Protein AF-A0A453HT30-F1 (afdb_monomer)

pLDDT: mean 82.19, std 18.56, range [30.53, 98.31]

InterPro domains:
  IPR002088 Protein prenyltransferase, alpha subunit [PF01239] (70-101)
  IPR002088 Protein prenyltransferase, alpha subunit [PF01239] (150-178)
  IPR002088 Protein prenyltransferase, alpha subunit [PF01239] (200-230)
  IPR002088 Protein prenyltransferase, alpha subunit [PS51147] (69-103)
  IPR002088 Protein prenyltransferase, alpha subunit [PS51147] (111-145)

Radius of gyration: 25.91 Å; Cα contacts (8 Å, |Δi|>4): 247; chains: 1; bounding box: 56×60×70 Å

Structure (mmCIF, N/CA/C/O backbone):
data_AF-A0A453HT30-F1
#
_entry.id   AF-A0A453HT30-F1
#
loop_
_atom_site.group_PDB
_atom_site.id
_atom_site.type_symbol
_atom_site.label_atom_id
_atom_site.label_alt_id
_atom_site.label_comp_id
_atom_site.label_asym_id
_atom_site.label_entity_id
_atom_site.label_seq_id
_atom_site.pdbx_PDB_ins_code
_atom_site.Cartn_x
_atom_site.Cartn_y
_atom_site.Cartn_z
_atom_site.occupancy
_atom_site.B_iso_or_equiv
_atom_site.auth_seq_id
_atom_site.auth_comp_id
_atom_site.auth_asym_id
_atom_site.auth_atom_id
_atom_site.pdbx_PDB_model_num
ATOM 1 N N . PRO A 1 1 ? 0.725 -33.162 -28.897 1.00 32.31 1 PRO A N 1
ATOM 2 C CA . PRO A 1 1 ? 0.525 -32.659 -30.281 1.00 32.31 1 PRO A CA 1
ATOM 3 C C . PRO A 1 1 ? 0.767 -31.145 -30.412 1.00 32.31 1 PRO A C 1
ATOM 5 O O . PRO A 1 1 ? 1.682 -30.753 -31.123 1.00 32.31 1 PRO A O 1
ATOM 8 N N . ASN A 1 2 ? 0.050 -30.302 -29.654 1.00 33.91 2 ASN A N 1
ATOM 9 C CA . ASN A 1 2 ? 0.169 -28.834 -29.763 1.00 33.91 2 ASN A CA 1
ATOM 10 C C . ASN A 1 2 ? 1.475 -28.249 -29.186 1.00 33.91 2 ASN A C 1
ATOM 12 O O . ASN A 1 2 ? 1.899 -27.175 -29.589 1.00 33.91 2 ASN A O 1
ATOM 16 N N . SER A 1 3 ? 2.156 -28.955 -28.279 1.00 30.53 3 SER A N 1
ATOM 17 C CA . SER A 1 3 ? 3.436 -28.527 -27.690 1.00 30.53 3 SER A CA 1
ATOM 18 C C . SER A 1 3 ? 4.652 -28.746 -28.600 1.00 30.53 3 SER A C 1
ATOM 20 O O . SER A 1 3 ? 5.608 -27.983 -28.523 1.00 30.53 3 SER A O 1
ATOM 22 N N . GLN A 1 4 ? 4.621 -29.762 -29.468 1.00 32.12 4 GLN A N 1
ATOM 23 C CA . GLN A 1 4 ? 5.674 -30.002 -30.465 1.00 32.12 4 GLN A CA 1
ATOM 24 C C . GLN A 1 4 ? 5.551 -29.035 -31.645 1.00 32.12 4 GLN A C 1
ATOM 26 O O . GLN A 1 4 ? 6.562 -28.528 -32.117 1.00 32.12 4 GLN A O 1
ATOM 31 N N . PHE A 1 5 ? 4.320 -28.711 -32.051 1.00 31.08 5 PHE A N 1
ATOM 32 C CA . PHE A 1 5 ? 4.052 -27.691 -33.069 1.00 31.08 5 PHE A CA 1
ATOM 33 C C . PHE A 1 5 ? 4.523 -26.299 -32.617 1.00 31.08 5 PHE A C 1
ATOM 35 O O . PHE A 1 5 ? 5.209 -25.611 -33.364 1.00 31.08 5 PHE A O 1
ATOM 42 N N . LEU A 1 6 ? 4.274 -25.940 -31.350 1.00 39.09 6 LEU A N 1
ATOM 43 C CA . LEU A 1 6 ? 4.782 -24.703 -30.745 1.00 39.09 6 LEU A CA 1
ATOM 44 C C . LEU A 1 6 ? 6.314 -24.649 -30.672 1.00 39.09 6 LEU A C 1
ATOM 46 O O . LEU A 1 6 ? 6.876 -23.572 -30.814 1.00 39.09 6 LEU A O 1
ATOM 50 N N . PHE A 1 7 ? 6.996 -25.780 -30.461 1.00 37.50 7 PHE A N 1
ATOM 51 C CA . PHE A 1 7 ? 8.462 -25.838 -30.442 1.00 37.50 7 PHE A CA 1
ATOM 52 C C . PHE A 1 7 ? 9.060 -25.648 -31.843 1.00 37.50 7 PHE A C 1
ATOM 54 O O . PHE A 1 7 ? 10.047 -24.931 -31.993 1.00 37.50 7 PHE A O 1
ATOM 61 N N . PHE A 1 8 ? 8.437 -26.236 -32.870 1.00 33.03 8 PHE A N 1
ATOM 62 C CA . PHE A 1 8 ? 8.844 -26.047 -34.263 1.00 33.03 8 PHE A CA 1
ATOM 63 C C . PHE A 1 8 ? 8.585 -24.621 -34.755 1.00 33.03 8 PHE A C 1
ATOM 65 O O . PHE A 1 8 ? 9.478 -24.039 -35.364 1.00 33.03 8 PHE A O 1
ATOM 72 N N . GLU A 1 9 ? 7.442 -24.014 -34.423 1.00 34.56 9 GLU A N 1
ATOM 73 C CA . GLU A 1 9 ? 7.189 -22.611 -34.770 1.00 34.56 9 GLU A CA 1
ATOM 74 C C . GLU A 1 9 ? 8.102 -21.648 -34.010 1.00 34.56 9 GLU A C 1
ATOM 76 O O . GLU A 1 9 ? 8.673 -20.757 -34.632 1.00 34.56 9 GLU A O 1
ATOM 81 N N . PHE A 1 10 ? 8.333 -21.849 -32.703 1.00 37.06 10 PHE A N 1
ATOM 82 C CA . PHE A 1 10 ? 9.288 -21.019 -31.958 1.00 37.06 10 PHE A CA 1
ATOM 83 C C . PHE A 1 10 ? 10.704 -21.152 -32.517 1.00 37.06 10 PHE A C 1
ATOM 85 O O . PHE A 1 10 ? 11.398 -20.147 -32.610 1.00 37.06 10 PHE A O 1
ATOM 92 N N . SER A 1 11 ? 11.137 -22.360 -32.896 1.00 36.88 11 SER A N 1
ATOM 93 C CA . SER A 1 11 ? 12.482 -22.585 -33.437 1.00 36.88 11 SER A CA 1
ATOM 94 C C . SER A 1 11 ? 12.636 -22.069 -34.871 1.00 36.88 11 SER A C 1
ATOM 96 O O . SER A 1 11 ? 13.727 -21.628 -35.224 1.00 36.88 11 SER A O 1
ATOM 98 N N . TRP A 1 12 ? 11.569 -22.082 -35.680 1.00 32.62 12 TRP A N 1
ATOM 99 C CA . TRP A 1 12 ? 11.562 -21.533 -37.040 1.00 32.62 12 TRP A CA 1
ATOM 100 C C . TRP A 1 12 ? 11.555 -19.999 -37.033 1.00 32.62 12 TRP A C 1
ATOM 102 O O . TRP A 1 12 ? 12.398 -19.380 -37.679 1.00 32.62 12 TRP A O 1
ATOM 112 N N . TYR A 1 13 ? 10.714 -19.376 -36.196 1.00 38.22 13 TYR A N 1
ATOM 113 C CA . TYR A 1 13 ? 10.713 -17.919 -36.005 1.00 38.22 13 TYR A CA 1
ATOM 114 C C . TYR A 1 13 ? 12.065 -17.412 -35.470 1.00 38.22 13 TYR A C 1
ATOM 116 O O . TYR A 1 13 ? 12.529 -16.339 -35.850 1.00 38.22 13 TYR A O 1
ATOM 124 N N . PHE A 1 14 ? 12.738 -18.195 -34.614 1.00 39.41 14 PHE A N 1
ATOM 125 C CA . PHE A 1 14 ? 14.083 -17.879 -34.111 1.00 39.41 14 PHE A CA 1
ATOM 126 C C . PHE A 1 14 ? 15.187 -18.056 -35.164 1.00 39.41 14 PHE A C 1
ATOM 128 O O . PHE A 1 14 ? 16.227 -17.397 -35.071 1.00 39.41 14 PHE A O 1
ATOM 135 N N . PHE A 1 15 ? 14.983 -18.938 -36.147 1.00 35.91 15 PHE A N 1
ATOM 136 C CA . PHE A 1 15 ? 15.897 -19.120 -37.273 1.00 35.91 15 PHE A CA 1
ATOM 137 C C . PHE A 1 15 ? 15.797 -17.929 -38.237 1.00 35.91 15 PHE A C 1
ATOM 139 O O . PHE A 1 15 ? 16.820 -17.342 -38.579 1.00 35.91 15 PHE A O 1
ATOM 146 N N . GLU A 1 16 ? 14.584 -17.472 -38.563 1.00 31.09 16 GLU A N 1
ATOM 147 C CA . GLU A 1 16 ? 14.368 -16.273 -39.391 1.00 31.09 16 GLU A CA 1
ATOM 148 C C . GLU A 1 16 ? 14.865 -14.977 -38.718 1.00 31.09 16 GLU A C 1
ATOM 150 O O . GLU A 1 16 ? 15.484 -14.134 -39.371 1.00 31.09 16 GLU A O 1
ATOM 155 N N . LEU A 1 17 ? 14.703 -14.835 -37.395 1.00 38.00 17 LEU A N 1
ATOM 156 C CA . LEU A 1 17 ? 15.247 -13.696 -36.635 1.00 38.00 17 LEU A CA 1
ATOM 157 C C . LEU A 1 17 ? 16.786 -13.692 -36.548 1.00 38.00 17 LEU A C 1
ATOM 159 O O . LEU A 1 17 ? 17.384 -12.617 -36.501 1.00 38.00 17 LEU A O 1
ATOM 163 N N . ASN A 1 18 ? 17.439 -14.862 -36.560 1.00 35.16 18 ASN A N 1
ATOM 164 C CA . ASN A 1 18 ? 18.906 -14.964 -36.622 1.00 35.16 18 ASN A CA 1
ATOM 165 C C . ASN A 1 18 ? 19.470 -14.633 -38.012 1.00 35.16 18 ASN A C 1
ATOM 167 O O . ASN A 1 18 ? 20.586 -14.127 -38.106 1.00 35.16 18 ASN A O 1
ATOM 171 N N . VAL A 1 19 ? 18.716 -14.885 -39.086 1.00 38.91 19 VAL A N 1
ATOM 172 C CA . VAL A 1 19 ? 19.140 -14.548 -40.456 1.00 38.91 19 VAL A CA 1
ATOM 173 C C . VAL A 1 19 ? 19.141 -13.030 -40.684 1.00 38.91 19 VAL A C 1
ATOM 175 O O . VAL A 1 19 ? 20.003 -12.521 -41.398 1.00 38.91 19 VAL A O 1
ATOM 178 N N . HIS A 1 20 ? 18.243 -12.285 -40.032 1.00 36.62 20 HIS A N 1
ATOM 179 C CA . HIS A 1 20 ? 18.157 -10.826 -40.181 1.00 36.62 20 HIS A CA 1
ATOM 180 C C . HIS A 1 20 ? 19.069 -10.014 -39.249 1.00 36.62 20 HIS A C 1
ATOM 182 O O . HIS A 1 20 ? 19.377 -8.863 -39.560 1.00 36.62 20 HIS A O 1
ATOM 188 N N . ILE A 1 21 ? 19.541 -10.588 -38.140 1.00 37.56 21 ILE A N 1
ATOM 189 C CA . ILE A 1 21 ? 20.439 -9.920 -37.188 1.00 37.56 21 ILE A CA 1
ATOM 190 C C . ILE A 1 21 ? 21.818 -10.570 -37.299 1.00 37.56 21 ILE A C 1
ATOM 192 O O . ILE A 1 21 ? 22.187 -11.399 -36.475 1.00 37.56 21 ILE A O 1
ATOM 196 N N . GLY A 1 22 ? 22.537 -10.211 -38.367 1.00 37.28 22 GLY A N 1
ATOM 197 C CA . GLY A 1 22 ? 23.965 -10.457 -38.600 1.00 37.28 22 GLY A CA 1
ATOM 198 C C . GLY A 1 22 ? 24.632 -11.525 -37.726 1.00 37.28 22 GLY A C 1
ATOM 199 O O . GLY A 1 22 ? 25.249 -11.192 -36.719 1.00 37.28 22 GLY A O 1
ATOM 200 N N . GLY A 1 23 ? 24.521 -12.781 -38.164 1.00 40.16 23 GLY A N 1
ATOM 201 C CA . GLY A 1 23 ? 25.448 -13.884 -37.904 1.00 40.16 23 GLY A CA 1
ATOM 202 C C . GLY A 1 23 ? 25.964 -14.048 -36.474 1.00 40.16 23 GLY A C 1
ATOM 203 O O . GLY A 1 23 ? 27.039 -13.556 -36.143 1.00 40.16 23 GLY A O 1
ATOM 2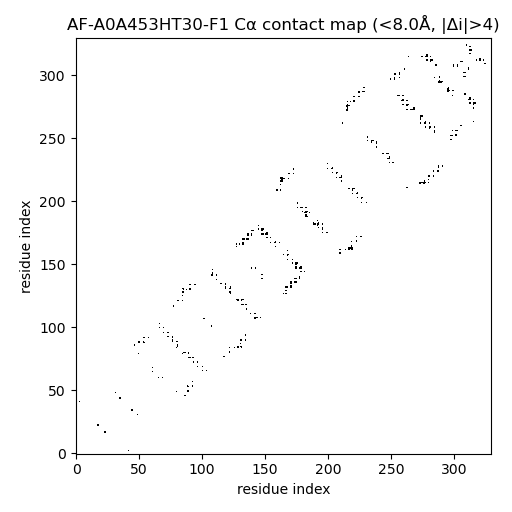04 N N . TRP A 1 24 ? 25.297 -14.897 -35.689 1.00 44.69 24 TRP A N 1
ATOM 205 C CA . TRP A 1 24 ? 25.986 -15.685 -34.665 1.00 44.69 24 TRP A CA 1
ATOM 206 C C . TRP A 1 24 ? 25.947 -17.171 -34.990 1.00 44.69 24 TRP A C 1
ATOM 208 O O . TRP A 1 24 ? 24.975 -17.708 -35.519 1.00 44.69 24 TRP A O 1
ATOM 218 N N . SER A 1 25 ? 27.094 -17.788 -34.712 1.00 41.72 25 SER A N 1
ATOM 219 C CA . SER A 1 25 ? 27.514 -19.108 -35.145 1.00 41.72 25 SER A CA 1
ATOM 220 C C . SER A 1 25 ? 26.779 -20.231 -34.414 1.00 41.72 25 SER A C 1
ATOM 222 O O . SER A 1 25 ? 26.360 -20.124 -33.260 1.00 41.72 25 SER A O 1
ATOM 224 N N . THR A 1 26 ? 26.717 -21.358 -35.109 1.00 40.56 26 THR A N 1
ATOM 225 C CA . THR A 1 26 ? 26.416 -22.732 -34.684 1.00 40.56 26 THR A CA 1
ATOM 226 C C . THR A 1 26 ? 26.813 -23.135 -33.251 1.00 40.56 26 THR A C 1
ATOM 228 O O . THR A 1 26 ? 26.250 -24.092 -32.727 1.00 40.56 26 THR A O 1
ATOM 231 N N . GLN A 1 27 ? 27.707 -22.410 -32.574 1.00 38.91 27 GLN A N 1
ATOM 232 C CA . GLN A 1 27 ? 28.167 -22.681 -31.209 1.00 38.91 27 GLN A CA 1
ATOM 233 C C . GLN A 1 27 ? 27.100 -22.437 -30.124 1.00 38.91 27 GLN A C 1
ATOM 235 O O . GLN A 1 27 ? 27.005 -23.222 -29.184 1.00 38.91 27 GLN A O 1
ATOM 240 N N . VAL A 1 28 ? 26.246 -21.411 -30.250 1.00 43.53 28 VAL A N 1
ATOM 241 C CA . VAL A 1 28 ? 25.158 -21.174 -29.268 1.00 43.53 28 VAL A CA 1
ATOM 242 C C . VAL A 1 28 ? 24.080 -22.258 -29.382 1.00 43.53 28 VAL A C 1
ATOM 244 O O . VAL A 1 28 ? 23.563 -22.745 -28.377 1.00 43.53 28 VAL A O 1
ATOM 247 N N . LEU A 1 29 ? 23.794 -22.698 -30.609 1.00 42.41 29 LEU A N 1
ATOM 248 C CA . LEU A 1 29 ? 22.871 -23.801 -30.885 1.00 42.41 29 LEU A CA 1
ATOM 249 C C . LEU A 1 29 ? 23.431 -25.153 -30.408 1.00 42.41 29 LEU A C 1
ATOM 251 O O . LEU A 1 29 ? 22.669 -25.972 -29.897 1.00 42.41 29 LEU A O 1
ATOM 255 N N . GLN A 1 30 ? 24.750 -25.366 -30.483 1.00 39.91 30 GLN A N 1
ATOM 256 C CA . GLN A 1 30 ? 25.424 -26.567 -29.964 1.00 39.91 30 GLN A CA 1
ATOM 257 C C . GLN A 1 30 ? 25.395 -26.687 -28.433 1.00 39.91 30 GLN A C 1
ATOM 259 O O . GLN A 1 30 ? 25.456 -27.801 -27.925 1.00 39.91 30 GLN A O 1
ATOM 264 N N . ILE A 1 31 ? 25.258 -25.583 -27.691 1.00 45.44 31 ILE A N 1
ATOM 265 C CA . ILE A 1 31 ? 25.066 -25.614 -26.228 1.00 45.44 31 ILE A CA 1
ATOM 266 C C . ILE A 1 31 ? 23.610 -25.961 -25.870 1.00 45.44 31 ILE A C 1
ATOM 268 O O . ILE A 1 31 ? 23.349 -26.587 -24.845 1.00 45.44 31 ILE A O 1
ATOM 272 N N . LEU A 1 32 ? 22.652 -25.579 -26.719 1.00 42.31 32 LEU A N 1
ATOM 273 C CA . LEU A 1 32 ? 21.219 -25.778 -26.479 1.00 42.31 32 LEU A CA 1
ATOM 274 C C . LEU A 1 32 ? 20.718 -27.171 -26.911 1.00 42.31 32 LEU A C 1
ATOM 276 O O . LEU A 1 32 ? 19.774 -27.688 -26.314 1.00 42.31 32 LEU A O 1
ATOM 280 N N . PHE A 1 33 ? 21.357 -27.799 -27.904 1.00 40.00 33 PHE A N 1
ATOM 281 C CA . PHE A 1 33 ? 20.967 -29.110 -28.450 1.00 40.00 33 PHE A CA 1
ATOM 282 C C . PHE A 1 33 ? 21.122 -30.319 -27.497 1.00 40.00 33 PHE A C 1
ATOM 284 O O . PHE A 1 33 ? 20.248 -31.182 -27.503 1.00 40.00 33 PHE A O 1
ATOM 291 N N . PRO A 1 34 ? 22.165 -30.422 -26.649 1.00 39.97 34 PRO A N 1
ATOM 292 C CA . PRO A 1 34 ? 22.313 -31.548 -25.721 1.00 39.97 34 PRO A CA 1
ATOM 293 C C . PRO A 1 34 ? 21.300 -31.518 -24.574 1.00 39.97 34 PRO A C 1
ATOM 295 O O . PRO A 1 34 ? 21.071 -32.530 -23.919 1.00 39.97 34 PRO A O 1
ATOM 298 N N . ILE A 1 35 ? 20.698 -30.353 -24.312 1.00 43.41 35 ILE A N 1
ATOM 299 C CA . ILE A 1 35 ? 19.743 -30.176 -23.218 1.00 43.41 35 ILE A CA 1
ATOM 300 C C . ILE A 1 35 ? 18.367 -30.713 -23.633 1.00 43.41 35 ILE A C 1
ATOM 302 O O . ILE A 1 35 ? 17.668 -31.267 -22.799 1.00 43.41 35 ILE A O 1
ATOM 306 N N . SER A 1 36 ? 17.980 -30.626 -24.911 1.00 41.06 36 SER A N 1
ATOM 307 C CA . SER A 1 36 ? 16.654 -31.054 -25.387 1.00 41.06 36 SER A CA 1
ATOM 308 C C . SER A 1 36 ? 16.497 -32.565 -25.598 1.00 41.06 36 SER A C 1
ATOM 310 O O . SER A 1 36 ? 15.363 -33.039 -25.670 1.00 41.06 36 SER A O 1
ATOM 312 N N . SER A 1 37 ? 17.591 -33.330 -25.689 1.00 42.19 37 SER A N 1
ATOM 313 C CA . SER A 1 37 ? 17.546 -34.762 -26.019 1.00 42.19 37 SER A CA 1
ATOM 314 C C . SER A 1 37 ? 17.362 -35.694 -24.817 1.00 42.19 37 SER A C 1
ATOM 316 O O . SER A 1 37 ? 17.109 -36.880 -25.020 1.00 42.19 37 SER A O 1
ATOM 318 N N . LEU A 1 38 ? 17.469 -35.194 -23.578 1.00 42.81 38 LEU A N 1
ATOM 319 C CA . LEU A 1 38 ? 17.598 -36.067 -22.407 1.00 42.81 38 LEU A CA 1
ATOM 320 C C . LEU A 1 38 ? 16.352 -36.237 -21.533 1.00 42.81 38 LEU A C 1
ATOM 322 O O . LEU A 1 38 ? 16.302 -37.232 -20.820 1.00 42.81 38 LEU A O 1
ATOM 326 N N . TYR A 1 39 ? 15.326 -35.380 -21.573 1.00 40.25 39 TYR A N 1
ATOM 327 C CA . TYR A 1 39 ? 14.155 -35.588 -20.707 1.00 40.25 39 TYR A CA 1
ATOM 328 C C . TYR A 1 39 ? 12.839 -35.082 -21.295 1.00 40.25 39 TYR A C 1
ATOM 330 O O . TYR A 1 39 ? 12.729 -33.974 -21.814 1.00 40.25 39 TYR A O 1
ATOM 338 N N . ASN A 1 40 ? 11.796 -35.889 -21.097 1.00 44.19 40 ASN A N 1
ATOM 339 C CA . ASN A 1 40 ? 10.394 -35.630 -21.428 1.00 44.19 40 ASN A CA 1
ATOM 340 C C . ASN A 1 40 ? 9.785 -34.550 -20.492 1.00 44.19 40 ASN A C 1
ATOM 342 O O . ASN A 1 40 ? 8.821 -34.790 -19.772 1.00 44.19 40 ASN A O 1
ATOM 346 N N . ALA A 1 41 ? 10.396 -33.361 -20.436 1.00 45.78 41 ALA A N 1
ATOM 347 C CA . ALA A 1 41 ? 10.096 -32.301 -19.469 1.00 45.78 41 ALA A CA 1
ATOM 348 C C . ALA A 1 41 ? 9.939 -30.934 -20.158 1.00 45.78 41 ALA A C 1
ATOM 350 O O . ALA A 1 41 ? 10.699 -30.002 -19.889 1.00 45.78 41 ALA A O 1
ATOM 351 N N . SER A 1 42 ? 8.959 -30.796 -21.058 1.00 57.19 42 SER A N 1
ATOM 352 C CA . SER A 1 42 ? 8.823 -29.610 -21.926 1.00 57.19 42 SER A CA 1
ATOM 353 C C . SER A 1 42 ? 8.823 -28.276 -21.161 1.00 57.19 42 SER A C 1
ATOM 355 O O . SER A 1 42 ? 9.484 -27.333 -21.578 1.00 57.19 42 SER A O 1
ATOM 357 N N . TYR A 1 43 ? 8.188 -28.207 -19.988 1.00 50.94 43 TYR A N 1
ATOM 358 C CA . TYR A 1 43 ? 8.064 -26.968 -19.212 1.00 50.94 43 TYR A CA 1
ATOM 359 C C . TYR A 1 43 ? 9.376 -26.487 -18.565 1.00 50.94 43 TYR A C 1
ATOM 361 O O . TYR A 1 43 ? 9.667 -25.287 -18.541 1.00 50.94 43 TYR A O 1
ATOM 369 N N . PHE A 1 44 ? 10.186 -27.414 -18.042 1.00 52.28 44 PHE A N 1
ATOM 370 C CA . PHE A 1 44 ? 11.483 -27.084 -17.439 1.00 52.28 44 PHE A CA 1
ATOM 371 C C . PHE A 1 44 ? 12.493 -26.649 -18.500 1.00 52.28 44 PHE A C 1
ATOM 373 O O . PHE A 1 44 ? 13.212 -25.669 -18.296 1.00 52.28 44 PHE A O 1
ATOM 380 N N . HIS A 1 45 ? 12.469 -27.305 -19.662 1.00 60.69 45 HIS A N 1
ATOM 381 C CA . HIS A 1 45 ? 13.319 -26.950 -20.793 1.00 60.69 45 HIS A CA 1
ATOM 382 C C . HIS A 1 45 ? 12.992 -25.546 -21.305 1.00 60.69 45 HIS A C 1
ATOM 384 O O . HIS A 1 45 ? 13.900 -24.735 -21.457 1.00 60.69 45 HIS A O 1
ATOM 390 N N . THR A 1 46 ? 11.711 -25.190 -21.455 1.00 63.69 46 THR A N 1
ATOM 391 C CA . THR A 1 46 ? 11.328 -23.838 -21.894 1.00 63.69 46 THR A CA 1
ATOM 392 C C . THR A 1 46 ? 11.798 -22.751 -20.919 1.00 63.69 46 THR A C 1
ATOM 394 O O . THR A 1 46 ? 12.304 -21.717 -21.352 1.00 63.69 46 THR A O 1
ATOM 397 N N . ARG A 1 47 ? 11.704 -22.967 -19.597 1.00 68.12 47 ARG A N 1
ATOM 398 C CA . ARG A 1 47 ? 12.182 -21.986 -18.599 1.00 68.12 47 ARG A CA 1
ATOM 399 C C . ARG A 1 47 ? 13.702 -21.824 -18.593 1.00 68.12 47 ARG A C 1
ATOM 401 O O . ARG A 1 47 ? 14.187 -20.697 -18.436 1.00 68.12 47 ARG A O 1
ATOM 408 N N . LEU A 1 48 ? 14.439 -22.923 -18.751 1.00 74.06 48 LEU A N 1
ATOM 409 C CA . LEU A 1 48 ? 15.898 -22.903 -18.816 1.00 74.06 48 LEU A CA 1
ATOM 410 C C . LEU A 1 48 ? 16.378 -22.219 -20.102 1.00 74.06 48 LEU A C 1
ATOM 412 O O . LEU A 1 48 ? 17.202 -21.313 -20.025 1.00 74.06 48 LEU A O 1
ATOM 416 N N . ILE A 1 49 ? 15.786 -22.561 -21.251 1.00 78.00 49 ILE A N 1
ATOM 417 C CA . ILE A 1 49 ? 16.092 -21.945 -22.550 1.00 78.00 49 ILE A CA 1
ATOM 418 C C . ILE A 1 49 ? 15.859 -20.432 -22.499 1.00 78.00 49 ILE A C 1
ATOM 420 O O . ILE A 1 49 ? 16.757 -19.664 -22.836 1.00 78.00 49 ILE A O 1
ATOM 424 N N . VAL A 1 50 ? 14.700 -19.982 -22.001 1.00 81.94 50 VAL A N 1
ATOM 425 C CA . VAL A 1 50 ? 14.410 -18.545 -21.842 1.00 81.94 50 VAL A CA 1
ATOM 426 C C . VAL A 1 50 ? 15.450 -17.858 -20.956 1.00 81.94 50 VAL A C 1
ATOM 428 O O . VAL A 1 50 ? 15.885 -16.752 -21.268 1.00 81.94 50 VAL A O 1
ATOM 431 N N . THR A 1 51 ? 15.868 -18.508 -19.867 1.00 81.56 51 THR A N 1
ATOM 432 C CA . THR A 1 51 ? 16.881 -17.962 -18.953 1.00 81.56 51 THR A CA 1
ATOM 433 C C . THR A 1 51 ? 18.236 -17.817 -19.640 1.00 81.56 51 THR A C 1
ATOM 435 O O . THR A 1 51 ? 18.850 -16.757 -19.546 1.00 81.56 51 THR A O 1
ATOM 438 N N . VAL A 1 52 ? 18.681 -18.838 -20.375 1.00 81.75 52 VAL A N 1
ATOM 439 C CA . VAL A 1 52 ? 19.936 -18.791 -21.140 1.00 81.75 52 VAL A CA 1
ATOM 440 C C . VAL A 1 52 ? 19.884 -17.680 -22.189 1.00 81.75 52 VAL A C 1
ATOM 442 O O . VAL A 1 52 ? 20.805 -16.871 -22.252 1.00 81.75 52 VAL A O 1
ATOM 445 N N . ILE A 1 53 ? 18.781 -17.565 -22.938 1.00 84.06 53 ILE A N 1
ATOM 446 C CA . ILE A 1 53 ? 18.605 -16.518 -23.954 1.00 84.06 53 ILE A CA 1
ATOM 447 C C . ILE A 1 53 ? 18.765 -15.122 -23.340 1.00 84.06 53 ILE A C 1
ATOM 449 O O . ILE A 1 53 ? 19.576 -14.337 -23.832 1.00 84.06 53 ILE A O 1
ATOM 453 N N . VAL A 1 54 ? 18.035 -14.796 -22.265 1.00 86.81 54 VAL A N 1
ATOM 454 C CA . VAL A 1 54 ? 18.11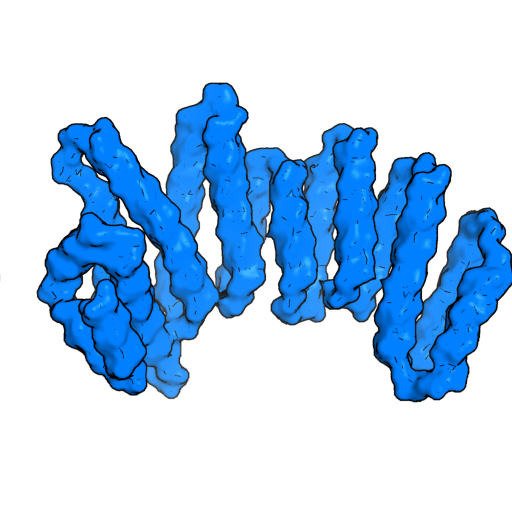1 -13.442 -21.680 1.00 86.81 54 VAL A CA 1
ATOM 455 C C . VAL A 1 54 ? 19.494 -13.138 -21.095 1.00 86.81 54 VAL A C 1
ATOM 457 O O . VAL A 1 54 ? 19.965 -12.008 -21.204 1.00 86.81 54 VAL A O 1
ATOM 460 N N . LEU A 1 55 ? 20.188 -14.138 -20.539 1.00 83.94 55 LEU A N 1
ATOM 461 C CA . LEU A 1 55 ? 21.554 -13.973 -20.034 1.00 83.94 55 LEU A CA 1
ATOM 462 C C . LEU A 1 55 ? 22.561 -13.731 -21.164 1.00 83.94 55 LEU A C 1
ATOM 464 O O . LEU A 1 55 ? 23.355 -12.795 -21.076 1.00 83.94 55 LEU A O 1
ATOM 468 N N . CYS A 1 56 ? 22.504 -14.514 -22.244 1.00 84.31 56 CYS A N 1
ATOM 469 C CA . CYS A 1 56 ? 23.361 -14.322 -23.415 1.00 84.31 56 CYS A CA 1
ATOM 470 C C . CYS A 1 56 ? 23.164 -12.934 -24.031 1.00 84.31 56 CYS A C 1
ATOM 472 O O . CYS A 1 56 ? 24.138 -12.227 -24.287 1.00 84.31 56 CYS A O 1
ATOM 474 N N . ARG A 1 57 ? 21.910 -12.500 -24.201 1.00 87.56 57 ARG A N 1
ATOM 475 C CA . ARG A 1 57 ? 21.600 -11.172 -24.752 1.00 87.56 57 ARG A CA 1
ATOM 476 C C . ARG A 1 57 ? 22.099 -10.045 -23.856 1.00 87.56 57 ARG A C 1
ATOM 478 O O . ARG A 1 57 ? 22.665 -9.079 -24.360 1.00 87.56 57 ARG A O 1
ATOM 485 N N . LYS A 1 58 ? 21.972 -10.189 -22.532 1.00 87.19 58 LYS A N 1
ATOM 486 C CA . LYS A 1 58 ? 22.554 -9.244 -21.571 1.00 87.19 58 LYS A CA 1
ATOM 487 C C . LYS A 1 58 ? 24.071 -9.112 -21.741 1.00 87.19 58 LYS A C 1
ATOM 489 O O . LYS A 1 58 ? 24.571 -7.989 -21.745 1.00 87.19 58 LYS A O 1
ATOM 494 N N . MET A 1 59 ? 24.799 -10.222 -21.895 1.00 84.81 59 MET A N 1
ATOM 495 C CA . MET A 1 59 ? 26.254 -10.190 -22.116 1.00 84.81 59 MET A CA 1
ATOM 496 C C . MET A 1 59 ? 26.626 -9.446 -23.404 1.00 84.81 59 MET A C 1
ATOM 498 O O . MET A 1 59 ? 27.474 -8.561 -23.365 1.00 84.81 59 MET A O 1
ATOM 502 N N . VAL A 1 60 ? 25.948 -9.741 -24.518 1.00 82.31 60 VAL A N 1
ATOM 503 C CA . VAL A 1 60 ? 26.200 -9.089 -25.817 1.00 82.31 60 VAL A CA 1
ATOM 504 C C . VAL A 1 60 ? 25.913 -7.586 -25.770 1.00 82.31 60 VAL A C 1
ATOM 506 O O . VAL A 1 60 ? 26.683 -6.784 -26.286 1.00 82.31 60 VAL A O 1
ATOM 509 N N . LEU A 1 61 ? 24.823 -7.176 -25.124 1.00 85.38 61 LEU A N 1
ATOM 510 C CA . LEU A 1 61 ? 24.476 -5.755 -25.011 1.00 85.38 61 LEU A CA 1
ATOM 511 C C . LEU A 1 61 ? 25.379 -4.994 -24.041 1.00 85.38 61 LEU A C 1
ATOM 513 O O . LEU A 1 61 ? 25.465 -3.772 -24.123 1.00 85.38 61 LEU A O 1
ATOM 517 N N . SER A 1 62 ? 26.050 -5.709 -23.136 1.00 83.25 62 SER A N 1
ATOM 518 C CA . SER A 1 62 ? 27.044 -5.118 -22.240 1.00 83.25 62 SER A CA 1
ATOM 519 C C . SER A 1 62 ? 28.369 -4.844 -22.962 1.00 83.25 62 SER A C 1
ATOM 521 O O . SER A 1 62 ? 29.107 -3.963 -22.536 1.00 83.25 62 SER A O 1
ATOM 523 N N . THR A 1 63 ? 28.673 -5.565 -24.048 1.00 81.62 63 THR A N 1
ATOM 524 C CA . THR A 1 63 ? 29.876 -5.340 -24.868 1.00 81.62 63 THR A CA 1
ATOM 525 C C . THR A 1 63 ? 29.624 -4.405 -26.052 1.00 81.62 63 THR A C 1
ATOM 527 O O . THR A 1 63 ? 30.493 -3.603 -26.376 1.00 81.62 63 THR A O 1
ATOM 530 N N . ASN A 1 64 ? 28.435 -4.454 -26.663 1.00 76.81 64 ASN A N 1
ATOM 531 C CA . ASN A 1 64 ? 28.052 -3.642 -27.822 1.00 76.81 64 ASN A CA 1
ATOM 532 C C . ASN A 1 64 ? 26.802 -2.806 -27.517 1.00 76.81 64 ASN A C 1
ATOM 534 O O . ASN A 1 64 ? 25.690 -3.120 -27.957 1.00 76.81 64 ASN A O 1
ATOM 538 N N . PHE A 1 65 ? 26.983 -1.744 -26.733 1.00 79.19 65 PHE A N 1
ATOM 539 C CA . PHE A 1 65 ? 25.883 -0.895 -26.290 1.00 79.19 65 PHE A CA 1
ATOM 540 C C . PHE A 1 65 ? 25.242 -0.129 -27.460 1.00 79.19 65 PHE A C 1
ATOM 542 O O . PHE A 1 65 ? 25.898 0.656 -28.143 1.00 79.19 65 PHE A O 1
ATOM 549 N N . ASN A 1 66 ? 23.934 -0.315 -27.661 1.00 82.19 66 ASN A N 1
ATOM 550 C CA . ASN A 1 66 ? 23.136 0.467 -28.604 1.00 82.19 66 ASN A CA 1
ATOM 551 C C . ASN A 1 66 ? 21.722 0.686 -28.046 1.00 82.19 66 ASN A C 1
ATOM 553 O O . ASN A 1 66 ? 21.010 -0.258 -27.700 1.00 82.19 66 ASN A O 1
ATOM 557 N N . LEU A 1 67 ? 21.304 1.950 -27.995 1.00 81.56 67 LEU A N 1
ATOM 558 C CA . LEU A 1 67 ? 20.025 2.373 -27.433 1.00 81.56 67 LEU A CA 1
ATOM 559 C C . LEU A 1 67 ? 18.810 1.806 -28.185 1.00 81.56 67 LEU A C 1
ATOM 561 O O . LEU A 1 67 ? 17.792 1.492 -27.567 1.00 81.56 67 LEU A O 1
ATOM 565 N N . SER A 1 68 ? 18.911 1.659 -29.509 1.00 83.31 68 SER A N 1
ATOM 566 C CA . SER A 1 68 ? 17.848 1.057 -30.325 1.00 83.31 68 SER A CA 1
ATOM 567 C C . SER A 1 68 ? 17.618 -0.408 -29.942 1.00 83.31 68 SER A C 1
ATOM 569 O O . SER A 1 68 ? 16.479 -0.804 -29.700 1.00 83.31 68 SER A O 1
ATOM 571 N N . HIS A 1 69 ? 18.700 -1.165 -29.730 1.00 86.88 69 HIS A N 1
ATOM 572 C CA . HIS A 1 69 ? 18.630 -2.569 -29.331 1.00 86.88 69 HIS A CA 1
ATOM 573 C C . HIS A 1 69 ? 17.970 -2.750 -27.956 1.00 86.88 69 HIS A C 1
ATOM 575 O O . HIS A 1 69 ? 17.227 -3.706 -27.754 1.00 86.88 69 HIS A O 1
ATOM 581 N N . LEU A 1 70 ? 18.166 -1.819 -27.014 1.00 87.38 70 LEU A N 1
ATOM 582 C CA . LEU A 1 70 ? 17.504 -1.877 -25.704 1.00 87.38 70 LEU A CA 1
ATOM 583 C C . LEU A 1 70 ? 15.974 -1.760 -25.809 1.00 87.38 70 LEU A C 1
ATOM 585 O O . LEU A 1 70 ? 15.255 -2.4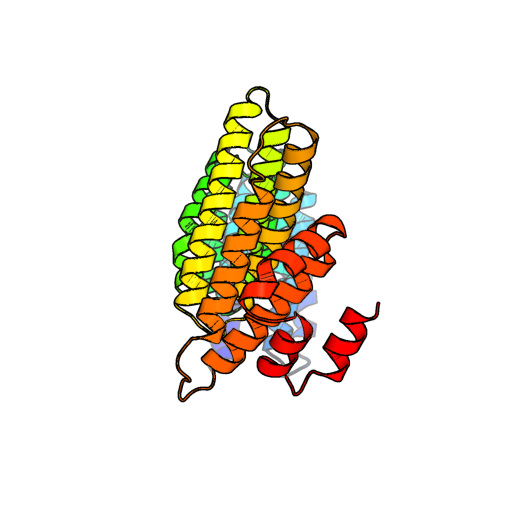16 -25.055 1.00 87.38 70 LEU A O 1
ATOM 589 N N . LYS A 1 71 ? 15.446 -0.968 -26.753 1.00 86.50 71 LYS A N 1
ATOM 590 C CA . LYS A 1 71 ? 13.992 -0.904 -26.990 1.00 86.50 71 LYS A CA 1
ATOM 591 C C . LYS A 1 71 ? 13.460 -2.225 -27.552 1.00 86.50 71 LYS A C 1
ATOM 593 O O . LYS A 1 71 ? 12.382 -2.666 -27.147 1.00 86.50 71 LYS A O 1
ATOM 598 N N . ASP A 1 72 ? 14.224 -2.884 -28.418 1.00 89.50 72 ASP A N 1
ATOM 599 C CA . ASP A 1 72 ? 13.871 -4.209 -28.934 1.00 89.50 72 ASP A CA 1
ATOM 600 C C . ASP A 1 72 ? 13.937 -5.291 -27.847 1.00 89.50 72 ASP A C 1
ATOM 602 O O . ASP A 1 72 ? 13.064 -6.159 -27.797 1.00 89.50 72 ASP A O 1
ATOM 606 N N . GLU A 1 73 ? 14.860 -5.187 -26.884 1.00 91.94 73 GLU A N 1
ATOM 607 C CA . GLU A 1 73 ? 14.870 -6.075 -25.714 1.00 91.94 73 GLU A CA 1
ATOM 608 C C . GLU A 1 73 ? 13.597 -5.967 -24.874 1.00 91.94 73 GLU A C 1
ATOM 610 O O . GLU A 1 73 ? 13.102 -6.978 -24.370 1.00 91.94 73 GLU A O 1
ATOM 615 N N . LEU A 1 74 ? 13.037 -4.763 -24.713 1.00 93.31 74 LEU A N 1
ATOM 616 C CA . LEU A 1 74 ? 11.765 -4.601 -24.007 1.00 93.31 74 LEU A CA 1
ATOM 617 C C . LEU A 1 74 ? 10.621 -5.293 -24.754 1.00 93.31 74 LEU A C 1
ATOM 619 O O . LEU A 1 74 ? 9.762 -5.902 -24.109 1.00 93.31 74 LEU A O 1
ATOM 623 N N . ARG A 1 75 ? 10.612 -5.250 -26.091 1.00 91.94 75 ARG A N 1
ATOM 624 C CA . ARG A 1 75 ? 9.620 -5.965 -26.914 1.00 91.94 75 ARG A CA 1
ATOM 625 C C . ARG A 1 75 ? 9.779 -7.477 -26.779 1.00 91.94 75 ARG A C 1
ATOM 627 O O . ARG A 1 75 ? 8.796 -8.168 -26.517 1.00 91.94 75 ARG A O 1
ATOM 634 N N . LEU A 1 76 ? 11.013 -7.980 -26.848 1.00 91.75 76 LEU A N 1
ATOM 635 C CA . LEU A 1 76 ? 11.316 -9.395 -26.637 1.00 91.75 76 LEU A CA 1
ATOM 636 C C . LEU A 1 76 ? 10.886 -9.861 -25.239 1.00 91.75 76 LEU A C 1
ATOM 638 O O . LEU A 1 76 ? 10.224 -10.887 -25.102 1.00 91.75 76 LEU A O 1
ATOM 642 N N . CYS A 1 77 ? 11.207 -9.094 -24.195 1.00 94.00 77 CYS A N 1
ATOM 643 C CA . CYS A 1 77 ? 10.783 -9.412 -22.833 1.00 94.00 77 CYS A CA 1
ATOM 644 C C . CYS A 1 77 ? 9.255 -9.441 -22.708 1.00 94.00 77 CYS A C 1
ATOM 646 O O . CYS A 1 77 ? 8.726 -10.325 -22.041 1.00 94.00 77 CYS A O 1
ATOM 648 N N . ALA A 1 78 ? 8.543 -8.504 -23.343 1.00 93.38 78 ALA A N 1
ATOM 649 C CA . ALA A 1 78 ? 7.081 -8.477 -23.330 1.00 93.38 78 ALA A CA 1
ATOM 650 C C . ALA A 1 78 ? 6.485 -9.720 -24.010 1.00 93.38 78 ALA A C 1
ATOM 652 O O . ALA A 1 78 ? 5.560 -10.326 -23.470 1.00 93.38 78 ALA A O 1
ATOM 653 N N . LEU A 1 79 ? 7.063 -10.144 -25.139 1.00 90.94 79 LEU A N 1
ATOM 654 C CA . LEU A 1 79 ? 6.682 -11.377 -25.826 1.00 90.94 79 LEU A CA 1
ATOM 655 C C . LEU A 1 79 ? 6.922 -12.607 -24.945 1.00 90.94 79 LEU A C 1
ATOM 657 O O . LEU A 1 79 ? 6.035 -13.432 -24.780 1.00 90.94 79 LEU A O 1
ATOM 661 N N . ILE A 1 80 ? 8.093 -12.725 -24.318 1.00 90.19 80 ILE A N 1
ATOM 662 C CA . ILE A 1 80 ? 8.384 -13.854 -23.423 1.00 90.19 80 ILE A CA 1
ATOM 663 C C . ILE A 1 80 ? 7.410 -13.875 -22.233 1.00 90.19 80 ILE A C 1
ATOM 665 O O . ILE A 1 80 ? 6.918 -14.939 -21.852 1.00 90.19 80 ILE A O 1
ATOM 669 N N . LEU A 1 81 ? 7.114 -12.713 -21.642 1.00 90.75 81 LEU A N 1
ATOM 670 C CA . LEU A 1 81 ? 6.205 -12.598 -20.499 1.00 90.75 81 LEU A CA 1
ATOM 671 C C . LEU A 1 81 ? 4.747 -12.894 -20.866 1.00 90.75 81 LEU A C 1
ATOM 673 O O . LEU A 1 81 ? 4.023 -13.399 -20.012 1.00 90.75 81 LEU A O 1
ATOM 677 N N . SER A 1 82 ? 4.319 -12.660 -22.110 1.00 89.19 82 SER A N 1
ATOM 678 C CA . SER A 1 82 ? 2.958 -13.006 -22.536 1.00 89.19 82 SER A CA 1
ATOM 679 C C . SER A 1 82 ? 2.705 -14.520 -22.511 1.00 89.19 82 SER A C 1
ATOM 681 O O . SER A 1 82 ? 1.596 -14.937 -22.182 1.00 89.19 82 SER A O 1
ATOM 683 N N . TYR A 1 83 ? 3.739 -15.334 -22.764 1.00 86.62 83 TYR A N 1
ATOM 684 C CA . TYR A 1 83 ? 3.686 -16.798 -22.662 1.00 86.62 83 TYR A CA 1
ATOM 685 C C . TYR A 1 83 ? 4.108 -17.330 -21.284 1.00 86.62 83 TYR A C 1
ATOM 687 O O . TYR A 1 83 ? 3.617 -18.363 -20.832 1.00 86.62 83 TYR A O 1
ATOM 695 N N . SER A 1 84 ? 5.024 -16.643 -20.594 1.00 86.75 84 SER A N 1
ATOM 696 C CA . SER A 1 84 ? 5.560 -17.058 -19.294 1.00 86.75 84 SER A CA 1
ATOM 697 C C . SER A 1 84 ? 5.579 -15.895 -18.282 1.00 86.75 84 SER A C 1
ATOM 699 O O . SER A 1 84 ? 6.656 -15.458 -17.855 1.00 86.75 84 SER A O 1
ATOM 701 N N . PRO A 1 85 ? 4.406 -15.443 -17.794 1.00 86.50 85 PRO A N 1
ATOM 702 C CA . PRO A 1 85 ? 4.250 -14.199 -17.019 1.00 86.50 85 PRO A CA 1
ATOM 703 C C . PRO A 1 85 ? 4.960 -14.195 -15.656 1.00 86.50 85 PRO A C 1
ATOM 705 O O . PRO A 1 85 ? 5.175 -13.138 -15.057 1.00 86.50 85 PRO A O 1
ATOM 708 N N . LYS A 1 86 ? 5.352 -15.375 -15.157 1.00 87.19 86 LYS A N 1
ATOM 709 C CA . LYS A 1 86 ? 6.069 -15.566 -13.885 1.00 87.19 86 LYS A CA 1
ATOM 710 C C . LYS A 1 86 ? 7.570 -15.869 -14.068 1.00 87.19 86 LYS A C 1
ATOM 712 O O . LYS A 1 86 ? 8.189 -16.370 -13.128 1.00 87.19 86 LYS A O 1
ATOM 717 N N . ASN A 1 87 ? 8.168 -15.613 -15.237 1.00 88.12 87 ASN A N 1
ATOM 718 C CA . ASN A 1 87 ? 9.604 -15.841 -15.463 1.00 88.12 87 ASN A CA 1
ATOM 719 C C . ASN A 1 87 ? 10.467 -14.749 -14.797 1.00 88.12 87 ASN A C 1
ATOM 721 O O . ASN A 1 87 ? 10.453 -13.598 -15.227 1.00 88.12 87 ASN A O 1
ATOM 725 N N . GLU A 1 88 ? 11.229 -15.095 -13.754 1.00 89.50 88 GLU A N 1
ATOM 726 C CA . GLU A 1 88 ? 12.046 -14.112 -13.019 1.00 89.50 88 GLU A CA 1
ATOM 727 C C . GLU A 1 88 ? 13.258 -13.612 -13.801 1.00 89.50 88 GLU A C 1
ATOM 729 O O . GLU A 1 88 ? 13.624 -12.444 -13.668 1.00 89.50 88 GLU A O 1
ATOM 734 N N . SER A 1 89 ? 13.874 -14.470 -14.614 1.00 90.50 89 SER A N 1
ATOM 735 C CA . SER A 1 89 ? 15.027 -14.112 -15.441 1.00 90.50 89 SER A CA 1
ATOM 736 C C . SER A 1 89 ? 14.639 -13.021 -16.437 1.00 90.50 89 SER A C 1
ATOM 738 O O . SER A 1 89 ? 15.353 -12.031 -16.576 1.00 90.50 89 SER A O 1
ATOM 740 N N . THR A 1 90 ? 13.460 -13.140 -17.054 1.00 92.94 90 THR A N 1
ATOM 741 C CA . THR A 1 90 ? 12.909 -12.129 -17.963 1.00 92.94 90 THR A CA 1
ATOM 742 C C . THR A 1 90 ? 12.569 -10.830 -17.241 1.00 92.94 90 THR A C 1
ATOM 744 O O . THR A 1 90 ? 12.952 -9.766 -17.719 1.00 92.94 90 THR A O 1
ATOM 747 N N . TRP A 1 91 ? 11.918 -10.879 -16.072 1.00 94.44 91 TRP A N 1
ATOM 748 C CA . TRP A 1 91 ? 11.669 -9.669 -15.276 1.00 94.44 91 TRP A CA 1
ATOM 749 C C . TRP A 1 91 ? 12.973 -8.984 -14.841 1.00 94.44 91 TRP A C 1
ATOM 751 O O . TRP A 1 91 ? 13.080 -7.761 -14.886 1.00 94.44 91 TRP A O 1
ATOM 761 N N . SER A 1 92 ? 13.988 -9.761 -14.461 1.00 94.12 92 SER A N 1
ATOM 762 C CA . SER A 1 92 ? 15.304 -9.243 -14.076 1.00 94.12 92 SER A CA 1
ATOM 763 C C . SER A 1 92 ? 16.047 -8.616 -15.252 1.00 94.12 92 SER A C 1
ATOM 765 O O . SER A 1 92 ? 16.616 -7.535 -15.101 1.00 94.12 92 SER A O 1
ATOM 767 N N . HIS A 1 93 ? 16.006 -9.254 -16.425 1.00 94.12 93 HIS A N 1
ATOM 768 C CA . HIS A 1 93 ? 16.562 -8.700 -17.659 1.00 94.12 93 HIS A CA 1
ATOM 769 C C . HIS A 1 93 ? 15.845 -7.409 -18.051 1.00 94.12 93 HIS A C 1
ATOM 771 O O . HIS A 1 93 ? 16.497 -6.396 -18.274 1.00 94.12 93 HIS A O 1
ATOM 777 N N . ARG A 1 94 ? 14.508 -7.390 -18.001 1.00 95.94 94 ARG A N 1
ATOM 778 C CA . ARG A 1 94 ? 13.702 -6.194 -18.276 1.00 95.94 94 ARG A CA 1
ATOM 779 C C . ARG A 1 94 ? 14.084 -5.017 -17.373 1.00 95.94 94 ARG A C 1
ATOM 781 O O . ARG A 1 94 ? 14.314 -3.922 -17.875 1.00 95.94 94 ARG A O 1
ATOM 788 N N . ARG A 1 95 ? 14.222 -5.236 -16.058 1.00 95.81 95 ARG A N 1
ATOM 789 C CA . ARG A 1 95 ? 14.694 -4.201 -15.115 1.00 95.81 95 ARG A CA 1
ATOM 790 C C . ARG A 1 95 ? 16.108 -3.724 -15.433 1.00 95.81 95 ARG A C 1
ATOM 792 O O . ARG A 1 95 ? 16.379 -2.531 -15.348 1.00 95.81 95 ARG A O 1
ATOM 799 N N . TRP A 1 96 ? 17.005 -4.633 -15.818 1.00 94.31 96 TRP A N 1
ATOM 800 C CA . TRP A 1 96 ? 18.348 -4.257 -16.261 1.00 94.31 96 TRP A CA 1
ATOM 801 C C . TRP A 1 96 ? 18.287 -3.363 -17.506 1.00 94.31 96 TRP A C 1
ATOM 803 O O . TRP A 1 96 ? 18.902 -2.302 -17.501 1.00 94.31 96 TRP A O 1
ATOM 813 N N . VAL A 1 97 ? 17.492 -3.716 -18.519 1.00 93.12 97 VAL A N 1
ATOM 814 C CA . VAL A 1 97 ? 17.300 -2.895 -19.726 1.00 93.12 97 VAL A CA 1
ATOM 815 C C . VAL A 1 97 ? 16.772 -1.502 -19.367 1.00 93.12 97 VAL A C 1
ATOM 817 O O . VAL A 1 97 ? 17.366 -0.511 -19.781 1.00 93.12 97 VAL A O 1
ATOM 820 N N . ILE A 1 98 ? 15.722 -1.405 -18.542 1.00 93.75 98 ILE A N 1
ATOM 821 C CA . ILE A 1 98 ? 15.145 -0.117 -18.107 1.00 93.75 98 ILE A CA 1
ATOM 822 C C . ILE A 1 98 ? 16.169 0.718 -17.338 1.00 93.75 98 ILE A C 1
ATOM 824 O O . ILE A 1 98 ? 16.280 1.915 -17.577 1.00 93.75 98 ILE A O 1
ATOM 828 N N . LYS A 1 99 ? 16.954 0.098 -16.450 1.00 92.62 99 LYS A N 1
ATOM 829 C CA . LYS A 1 99 ? 18.006 0.801 -15.707 1.00 92.62 99 LYS A CA 1
ATOM 830 C C . LYS A 1 99 ? 19.053 1.411 -16.644 1.00 92.62 99 LYS A C 1
ATOM 832 O O . LYS A 1 99 ? 19.462 2.541 -16.409 1.00 92.62 99 LYS A O 1
ATOM 837 N N . ASN A 1 100 ? 19.462 0.692 -17.691 1.00 90.44 100 ASN A N 1
ATOM 838 C CA . ASN A 1 100 ? 20.384 1.230 -18.696 1.00 90.44 100 ASN A CA 1
ATOM 839 C C . ASN A 1 100 ? 19.718 2.345 -19.514 1.00 90.44 100 ASN A C 1
ATOM 841 O O . ASN A 1 100 ? 20.312 3.394 -19.720 1.00 90.44 100 ASN A O 1
ATOM 845 N N . LEU A 1 101 ? 18.461 2.166 -19.929 1.00 89.81 101 LEU A N 1
ATOM 846 C CA . LEU A 1 101 ? 17.708 3.209 -20.632 1.00 89.81 101 LEU A CA 1
ATOM 847 C C . LEU A 1 101 ? 17.607 4.497 -19.803 1.00 89.81 101 LEU A C 1
ATOM 849 O O . LEU A 1 101 ? 17.845 5.573 -20.338 1.00 89.81 101 LEU A O 1
ATOM 853 N N . ALA A 1 102 ? 17.341 4.390 -18.501 1.00 89.81 102 ALA A N 1
ATOM 854 C CA . ALA A 1 102 ? 17.234 5.530 -17.592 1.00 89.81 102 ALA A CA 1
ATOM 855 C C . ALA A 1 102 ? 18.532 6.341 -17.455 1.00 89.81 102 ALA A C 1
ATOM 857 O O . ALA A 1 102 ? 18.478 7.525 -17.143 1.00 89.81 102 ALA A O 1
ATOM 858 N N . GLN A 1 103 ? 19.693 5.725 -17.691 1.00 87.62 103 GLN A N 1
ATOM 859 C CA . GLN A 1 103 ? 20.983 6.423 -17.675 1.00 87.62 103 GLN A CA 1
ATOM 860 C C . GLN A 1 103 ? 21.224 7.256 -18.941 1.00 87.62 103 GLN A C 1
ATOM 862 O O . GLN A 1 103 ? 22.056 8.159 -18.922 1.00 87.62 103 GLN A O 1
ATOM 867 N N . HIS A 1 104 ? 20.519 6.956 -20.036 1.00 82.88 104 HIS A N 1
ATOM 868 C CA . HIS A 1 104 ? 20.810 7.509 -21.361 1.00 82.88 104 HIS A CA 1
ATOM 869 C C . HIS A 1 104 ? 19.629 8.240 -22.020 1.00 82.88 104 HIS A C 1
ATOM 871 O O . HIS A 1 104 ? 19.835 8.963 -22.992 1.00 82.88 104 HIS A O 1
ATOM 877 N N . LEU A 1 105 ? 18.400 8.069 -21.527 1.00 75.31 105 LEU A N 1
ATOM 878 C CA . LEU A 1 105 ? 17.196 8.726 -22.039 1.00 75.31 105 LEU A CA 1
ATOM 879 C C . LEU A 1 105 ? 16.709 9.835 -21.108 1.00 75.31 105 LEU A C 1
ATOM 881 O O . LEU A 1 105 ? 16.712 9.687 -19.891 1.00 75.31 105 LEU A O 1
ATOM 885 N N . GLN A 1 106 ? 16.188 10.909 -21.706 1.00 66.00 106 GLN A N 1
ATOM 886 C CA . GLN A 1 106 ? 15.466 11.961 -20.981 1.00 66.00 106 GLN A CA 1
ATOM 887 C C . GLN A 1 106 ? 13.993 11.595 -20.714 1.00 66.00 106 GLN A C 1
ATOM 889 O O . GLN A 1 106 ? 13.422 12.039 -19.719 1.00 66.00 106 GLN A O 1
ATOM 894 N N . ASP A 1 107 ? 13.373 10.767 -21.565 1.00 71.88 107 ASP A N 1
ATOM 895 C CA . ASP A 1 107 ? 11.946 10.427 -21.467 1.00 71.88 107 ASP A CA 1
ATOM 896 C C . ASP A 1 107 ? 11.699 9.102 -20.729 1.00 71.88 107 ASP A C 1
ATOM 898 O O . ASP A 1 107 ? 11.386 8.061 -21.309 1.00 71.88 107 ASP A O 1
ATOM 902 N N . MET A 1 108 ? 11.884 9.147 -19.412 1.00 87.19 108 MET A N 1
ATOM 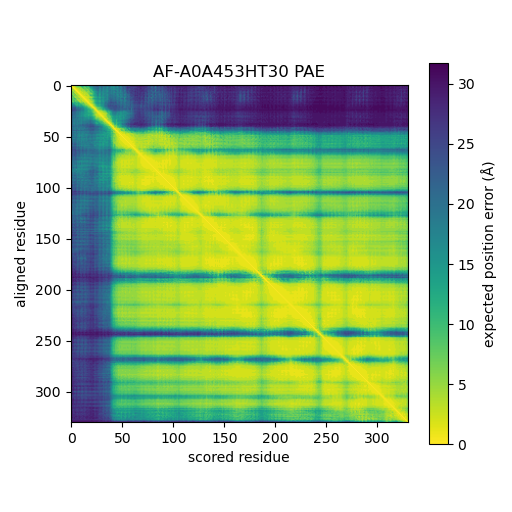903 C CA . MET A 1 108 ? 11.454 8.084 -18.501 1.00 87.19 108 MET A CA 1
ATOM 904 C C . MET A 1 108 ? 9.936 8.032 -18.259 1.00 87.19 108 MET A C 1
ATOM 906 O O . MET A 1 108 ? 9.421 6.919 -18.134 1.00 87.19 108 MET A O 1
ATOM 910 N N . PRO A 1 109 ? 9.192 9.159 -18.203 1.00 89.94 109 PRO A N 1
ATOM 911 C CA . PRO A 1 109 ? 7.758 9.122 -17.931 1.00 89.94 109 PRO A CA 1
ATOM 912 C C . PRO A 1 109 ? 6.953 8.259 -18.909 1.00 89.94 109 PRO A C 1
ATOM 914 O O . PRO A 1 109 ? 6.187 7.409 -18.457 1.00 89.94 109 PRO A O 1
ATOM 917 N N . GLU A 1 110 ? 7.163 8.409 -20.222 1.00 90.38 110 GLU A N 1
ATOM 918 C CA . GLU A 1 110 ? 6.425 7.630 -21.229 1.00 90.38 110 GLU A CA 1
ATOM 919 C C . GLU A 1 110 ? 6.733 6.124 -21.126 1.00 90.38 110 GLU A C 1
ATOM 921 O O . GLU A 1 110 ? 5.844 5.276 -21.251 1.00 90.38 110 GLU A O 1
ATOM 926 N N . LEU A 1 111 ? 7.997 5.774 -20.858 1.00 91.62 111 LEU A N 1
ATOM 927 C CA . LEU A 1 111 ? 8.409 4.388 -20.646 1.00 91.62 111 LEU A CA 1
ATOM 928 C C . LEU A 1 111 ? 7.712 3.789 -19.420 1.00 91.62 111 LEU A C 1
ATOM 930 O O . LEU A 1 111 ? 7.173 2.689 -19.505 1.00 91.62 111 LEU A O 1
ATOM 934 N N . ILE A 1 112 ? 7.689 4.511 -18.300 1.00 92.81 112 ILE A N 1
ATOM 935 C CA . ILE A 1 112 ? 7.037 4.072 -17.061 1.00 92.81 112 ILE A CA 1
ATOM 936 C C . ILE A 1 112 ? 5.542 3.809 -17.283 1.00 92.81 112 ILE A C 1
ATOM 938 O O . ILE A 1 112 ? 5.030 2.785 -16.828 1.00 92.81 112 ILE A O 1
ATOM 942 N N . ASP A 1 113 ? 4.853 4.680 -18.021 1.00 91.88 113 ASP A N 1
ATOM 943 C CA . ASP A 1 113 ? 3.431 4.502 -18.324 1.00 91.88 113 ASP A CA 1
ATOM 944 C C . ASP A 1 113 ? 3.191 3.235 -19.168 1.00 91.88 113 ASP A C 1
ATOM 946 O O . ASP A 1 113 ? 2.287 2.447 -18.872 1.00 91.88 113 ASP A O 1
ATOM 950 N N . LYS A 1 114 ? 4.047 2.973 -20.168 1.00 93.00 114 LYS A N 1
ATOM 951 C CA . LYS A 1 114 ? 4.011 1.728 -20.962 1.00 93.00 114 LYS A CA 1
ATOM 952 C C . LYS A 1 114 ? 4.274 0.489 -20.101 1.00 93.00 114 LYS A C 1
ATOM 954 O O . LYS A 1 114 ? 3.603 -0.530 -20.264 1.00 93.00 114 LYS A O 1
ATOM 959 N N . GLU A 1 115 ? 5.223 0.565 -19.171 1.00 94.44 115 GLU A N 1
ATOM 960 C CA . GLU A 1 115 ? 5.512 -0.522 -18.231 1.00 94.44 115 GLU A CA 1
ATOM 961 C C . GLU A 1 115 ? 4.344 -0.795 -17.274 1.00 94.44 115 GLU A C 1
ATOM 963 O O . GLU A 1 115 ? 4.031 -1.955 -16.995 1.00 94.44 115 GLU A O 1
ATOM 968 N N . SER A 1 116 ? 3.681 0.258 -16.791 1.00 91.50 116 SER A N 1
ATOM 969 C CA . SER A 1 116 ? 2.508 0.160 -15.918 1.00 91.50 116 SER A CA 1
ATOM 970 C C . SER A 1 116 ? 1.353 -0.573 -16.612 1.00 91.50 116 SER A C 1
ATOM 972 O O . SER A 1 116 ? 0.761 -1.494 -16.036 1.00 91.50 116 SER A O 1
ATOM 974 N N . LEU A 1 117 ? 1.093 -0.246 -17.885 1.00 92.12 117 LEU A N 1
ATOM 975 C CA . LEU A 1 117 ? 0.110 -0.948 -18.718 1.00 92.12 117 LEU A CA 1
ATOM 976 C C . LEU A 1 117 ? 0.478 -2.422 -18.918 1.00 92.12 117 LEU A C 1
ATOM 978 O O . LEU A 1 117 ? -0.358 -3.295 -18.698 1.00 92.12 117 LEU A O 1
ATOM 982 N N . LEU A 1 118 ? 1.741 -2.719 -19.235 1.00 93.12 118 LEU A N 1
ATOM 983 C CA . LEU A 1 118 ? 2.200 -4.099 -19.385 1.00 93.12 118 LEU A CA 1
ATOM 984 C C . LEU A 1 118 ? 1.994 -4.915 -18.102 1.00 93.12 118 LEU A C 1
ATOM 986 O O . LEU A 1 118 ? 1.529 -6.052 -18.163 1.00 93.12 118 LEU A O 1
ATOM 990 N N . VAL A 1 119 ? 2.314 -4.359 -16.928 1.00 91.62 119 VAL A N 1
ATOM 991 C CA . VAL A 1 119 ? 2.079 -5.050 -15.650 1.00 91.62 119 VAL A CA 1
ATOM 992 C C . VAL A 1 119 ? 0.595 -5.322 -15.437 1.00 91.62 119 VAL A C 1
ATOM 994 O O . VAL A 1 119 ? 0.249 -6.423 -15.006 1.00 91.62 119 VAL A O 1
ATOM 997 N N . LYS A 1 120 ? -0.271 -4.348 -15.738 1.00 88.62 120 LYS A N 1
ATOM 998 C CA . LYS A 1 120 ? -1.723 -4.515 -15.636 1.00 88.62 120 LYS A CA 1
ATOM 999 C C . LYS A 1 120 ? -2.193 -5.689 -16.502 1.00 88.62 120 LYS A C 1
ATOM 1001 O O . LYS A 1 120 ? -2.811 -6.607 -15.969 1.00 88.62 120 LYS A O 1
ATOM 1006 N N . ASP A 1 121 ? -1.799 -5.732 -17.773 1.00 89.38 121 ASP A N 1
ATOM 1007 C CA . ASP A 1 121 ? -2.151 -6.828 -18.686 1.00 89.38 121 ASP A CA 1
ATOM 1008 C C . ASP A 1 121 ? -1.644 -8.190 -18.175 1.00 89.38 121 ASP A C 1
ATOM 1010 O O . ASP A 1 121 ? -2.315 -9.219 -18.297 1.00 89.38 121 ASP A O 1
ATOM 1014 N N . MET A 1 122 ? -0.446 -8.224 -17.581 1.00 88.69 122 MET A N 1
ATOM 1015 C CA . MET A 1 122 ? 0.117 -9.448 -16.998 1.00 88.69 122 MET A CA 1
ATOM 1016 C C . MET A 1 122 ? -0.613 -9.889 -15.724 1.00 88.69 122 MET A C 1
ATOM 1018 O O . MET A 1 122 ? -0.696 -11.093 -15.459 1.00 88.69 122 MET A O 1
ATOM 1022 N N . ALA A 1 123 ? -1.122 -8.947 -14.930 1.00 85.88 123 ALA A N 1
ATOM 1023 C CA . ALA A 1 123 ? -1.917 -9.231 -13.740 1.00 85.88 123 ALA A CA 1
ATOM 1024 C C . ALA A 1 123 ? -3.314 -9.762 -14.107 1.00 85.88 123 ALA A C 1
ATOM 1026 O O . ALA A 1 123 ? -3.800 -10.672 -13.436 1.00 85.88 123 ALA A O 1
ATOM 1027 N N . GLU A 1 124 ? -3.914 -9.278 -15.203 1.00 85.50 124 GLU A N 1
ATOM 1028 C CA . GLU A 1 124 ? -5.195 -9.786 -15.731 1.00 85.50 124 GLU A CA 1
ATOM 1029 C C . GLU A 1 124 ? -5.066 -11.235 -16.213 1.00 85.50 124 GLU A C 1
ATOM 1031 O O . GLU A 1 124 ? -5.905 -12.083 -15.910 1.00 85.50 124 GLU A O 1
ATOM 1036 N N . LYS A 1 125 ? -3.973 -11.548 -16.917 1.00 83.25 125 LYS A N 1
ATOM 1037 C CA . LYS A 1 125 ? -3.727 -12.887 -17.481 1.00 83.25 125 LYS A CA 1
ATOM 1038 C C . LYS A 1 125 ? -3.305 -13.926 -16.446 1.00 83.25 125 LYS A C 1
ATOM 1040 O O . LYS A 1 125 ? -3.479 -15.123 -16.662 1.00 83.25 125 LYS A O 1
ATOM 1045 N N . SER A 1 126 ? -2.711 -13.497 -15.335 1.00 79.94 126 SER A N 1
ATOM 1046 C CA . SER A 1 126 ? -2.197 -14.394 -14.302 1.00 79.94 126 SER A CA 1
ATOM 1047 C C . SER A 1 126 ? -2.553 -13.873 -12.917 1.00 79.94 126 SER A C 1
ATOM 1049 O O . SER A 1 126 ? -1.827 -13.047 -12.358 1.00 79.94 126 SER A O 1
ATOM 1051 N N . LYS A 1 127 ? -3.582 -14.471 -12.303 1.00 77.38 127 LYS A N 1
ATOM 1052 C CA . LYS A 1 127 ? -3.932 -14.213 -10.900 1.00 77.38 127 LYS A CA 1
ATOM 1053 C C . LYS A 1 127 ? -2.698 -14.298 -9.992 1.00 77.38 127 LYS A C 1
ATOM 1055 O O . LYS A 1 127 ? -1.861 -15.201 -10.126 1.00 77.38 127 LYS A O 1
ATOM 1060 N N . MET A 1 128 ? -2.606 -13.343 -9.065 1.00 70.56 128 MET A N 1
ATOM 1061 C CA . MET A 1 128 ? -1.551 -13.249 -8.049 1.00 70.56 128 MET A CA 1
ATOM 1062 C C . MET A 1 128 ? -0.132 -13.250 -8.646 1.00 70.56 128 MET A C 1
ATOM 1064 O O . MET A 1 128 ? 0.773 -13.940 -8.168 1.00 70.56 128 MET A O 1
ATOM 1068 N N . ASN A 1 129 ? 0.085 -12.503 -9.732 1.00 82.75 129 ASN A N 1
ATOM 1069 C CA . ASN A 1 129 ? 1.417 -12.345 -10.309 1.00 82.75 129 ASN A CA 1
ATOM 1070 C C . ASN A 1 129 ? 2.268 -11.359 -9.492 1.00 82.75 129 ASN A C 1
ATOM 1072 O O . ASN A 1 129 ? 2.491 -10.216 -9.891 1.00 82.75 129 ASN A O 1
ATOM 1076 N N . TYR A 1 130 ? 2.789 -11.830 -8.356 1.00 86.19 130 TYR A N 1
ATOM 1077 C CA . TYR A 1 130 ? 3.664 -11.039 -7.489 1.00 86.19 130 TYR A CA 1
ATOM 1078 C C . TYR A 1 130 ? 4.880 -10.464 -8.232 1.00 86.19 130 TYR A C 1
ATOM 1080 O O . TYR A 1 130 ? 5.326 -9.368 -7.914 1.00 86.19 130 TYR A O 1
ATOM 1088 N N . ARG A 1 131 ? 5.407 -11.152 -9.257 1.00 89.88 131 ARG A N 1
ATOM 1089 C CA . ARG A 1 131 ? 6.568 -10.658 -10.018 1.00 89.88 131 ARG A CA 1
ATOM 1090 C C . ARG A 1 131 ? 6.241 -9.402 -10.823 1.00 89.88 131 ARG A C 1
ATOM 1092 O O . ARG A 1 131 ? 7.053 -8.481 -10.843 1.00 89.88 131 ARG A O 1
ATOM 1099 N N . ALA A 1 132 ? 5.053 -9.351 -11.424 1.00 92.06 132 ALA A N 1
ATOM 1100 C CA . ALA A 1 132 ? 4.582 -8.181 -12.157 1.00 92.06 132 ALA A CA 1
ATOM 1101 C C . ALA A 1 132 ? 4.330 -6.998 -11.204 1.00 92.06 132 ALA A C 1
ATOM 1103 O O . ALA A 1 132 ? 4.831 -5.900 -11.437 1.00 92.06 132 ALA A O 1
ATOM 1104 N N . TRP A 1 133 ? 3.663 -7.235 -10.068 1.00 92.50 133 TRP A N 1
ATOM 1105 C CA . TRP A 1 133 ? 3.474 -6.207 -9.036 1.00 92.50 133 TRP A CA 1
ATOM 1106 C C . TRP A 1 133 ? 4.795 -5.704 -8.449 1.00 92.50 133 TRP A C 1
ATOM 1108 O O . TRP A 1 133 ? 4.990 -4.500 -8.309 1.00 92.50 133 TRP A O 1
ATOM 1118 N N . ARG A 1 134 ? 5.745 -6.606 -8.180 1.00 92.94 134 ARG A N 1
ATOM 1119 C CA . ARG A 1 134 ? 7.089 -6.252 -7.709 1.00 92.94 134 ARG A CA 1
ATOM 1120 C C . ARG A 1 134 ? 7.853 -5.420 -8.735 1.00 92.94 134 ARG A C 1
ATOM 1122 O O . ARG A 1 134 ? 8.563 -4.498 -8.347 1.00 92.94 134 ARG A O 1
ATOM 1129 N N . HIS A 1 135 ? 7.710 -5.723 -10.027 1.00 94.94 135 HIS A N 1
ATOM 1130 C CA . HIS A 1 135 ? 8.262 -4.889 -11.098 1.00 94.94 135 HIS A CA 1
ATOM 1131 C C . HIS A 1 135 ? 7.664 -3.482 -11.066 1.00 94.94 135 HIS A C 1
ATOM 1133 O O . HIS A 1 135 ? 8.410 -2.514 -11.107 1.00 94.94 135 HIS A O 1
ATOM 1139 N N . ARG A 1 136 ? 6.347 -3.357 -10.882 1.00 94.75 136 ARG A N 1
ATOM 1140 C CA . ARG A 1 136 ? 5.679 -2.052 -10.762 1.00 94.75 136 ARG A CA 1
ATOM 1141 C C . ARG A 1 136 ? 6.150 -1.253 -9.546 1.00 94.75 136 ARG A C 1
ATOM 1143 O O . ARG A 1 136 ? 6.433 -0.070 -9.691 1.00 94.75 136 ARG A O 1
ATOM 1150 N N . CYS A 1 137 ? 6.316 -1.892 -8.383 1.00 95.25 137 CYS A N 1
ATOM 1151 C CA . CYS A 1 137 ? 6.940 -1.263 -7.210 1.00 95.25 137 CYS A CA 1
ATOM 1152 C C . CYS A 1 137 ? 8.374 -0.797 -7.512 1.00 95.25 137 CYS A C 1
ATOM 1154 O O . CYS A 1 137 ? 8.763 0.297 -7.124 1.00 95.25 137 CYS A O 1
ATOM 1156 N N . TRP A 1 138 ? 9.162 -1.609 -8.225 1.00 95.69 138 TRP A N 1
ATOM 1157 C CA . TRP A 1 138 ? 10.545 -1.276 -8.583 1.00 95.69 138 TRP A CA 1
ATOM 1158 C C . TRP A 1 138 ? 10.658 -0.052 -9.505 1.00 95.69 138 TRP A C 1
ATOM 1160 O O . TRP A 1 138 ? 11.697 0.600 -9.514 1.00 95.69 138 TRP A O 1
ATOM 1170 N N . LEU A 1 139 ? 9.603 0.282 -10.253 1.00 95.62 139 LEU A N 1
ATOM 1171 C CA . LEU A 1 139 ? 9.572 1.461 -11.121 1.00 95.62 139 LEU A CA 1
ATOM 1172 C C . LEU A 1 139 ? 9.337 2.774 -10.362 1.00 95.62 139 LEU A C 1
ATOM 1174 O O . LEU A 1 139 ? 9.620 3.835 -10.909 1.00 95.62 139 LEU A O 1
ATOM 1178 N N . ILE A 1 140 ? 8.848 2.719 -9.119 1.00 95.31 140 ILE A N 1
ATOM 1179 C CA . ILE A 1 140 ? 8.465 3.905 -8.337 1.00 95.31 140 ILE A CA 1
ATOM 1180 C C . ILE A 1 140 ? 9.599 4.937 -8.200 1.00 95.31 140 ILE A C 1
ATOM 1182 O O . ILE A 1 140 ? 9.326 6.112 -8.431 1.00 95.31 140 ILE A O 1
ATOM 1186 N N . PRO A 1 141 ? 10.868 4.567 -7.931 1.00 91.94 141 PRO A N 1
ATOM 1187 C CA . PRO A 1 141 ? 11.961 5.542 -7.848 1.00 91.94 141 PRO A CA 1
ATOM 1188 C C . PRO A 1 141 ? 12.228 6.325 -9.143 1.00 91.94 141 PRO A C 1
ATOM 1190 O O . PRO A 1 141 ? 12.915 7.340 -9.111 1.00 91.94 141 PRO A O 1
ATOM 1193 N N . TYR A 1 142 ? 11.713 5.862 -10.287 1.00 91.69 142 TYR A N 1
ATOM 1194 C CA . TYR A 1 142 ? 11.823 6.547 -11.577 1.00 91.69 142 TYR A CA 1
ATOM 1195 C C . TYR A 1 142 ? 10.607 7.440 -11.889 1.00 91.69 142 TYR A C 1
ATOM 1197 O O . TYR A 1 142 ? 10.599 8.126 -12.912 1.00 91.69 142 TYR A O 1
ATOM 1205 N N . MET A 1 143 ? 9.568 7.420 -11.048 1.00 92.69 143 MET A N 1
ATOM 1206 C CA . MET A 1 143 ? 8.341 8.191 -11.240 1.00 92.69 143 MET A CA 1
ATOM 1207 C C . MET A 1 143 ? 8.500 9.627 -10.744 1.00 92.69 143 MET A C 1
ATOM 1209 O O . MET A 1 143 ? 9.078 9.894 -9.692 1.00 92.69 143 MET A O 1
ATOM 1213 N N . LYS A 1 144 ? 7.893 10.571 -11.466 1.00 90.50 144 LYS A N 1
ATOM 1214 C CA . LYS A 1 144 ? 7.634 11.919 -10.935 1.00 90.50 144 LYS A CA 1
ATOM 1215 C C . LYS A 1 144 ? 6.447 11.870 -9.963 1.00 90.50 144 LYS A C 1
ATOM 1217 O O . LYS A 1 144 ? 5.563 11.037 -10.140 1.00 90.50 144 LYS A O 1
ATOM 1222 N N . THR A 1 145 ? 6.344 12.814 -9.020 1.00 89.31 145 THR A N 1
ATOM 1223 C CA . THR A 1 145 ? 5.201 12.884 -8.075 1.00 89.31 145 THR A CA 1
ATOM 1224 C C . THR A 1 145 ? 3.846 12.857 -8.781 1.00 89.31 145 THR A C 1
ATOM 1226 O O . THR A 1 145 ? 2.971 12.100 -8.378 1.00 89.31 145 THR A O 1
ATOM 1229 N N . LYS A 1 146 ? 3.695 13.577 -9.902 1.00 90.56 146 LYS A N 1
ATOM 1230 C CA . LYS A 1 146 ? 2.469 13.516 -10.712 1.00 90.56 146 LYS A CA 1
ATOM 1231 C C . LYS A 1 146 ? 2.139 12.090 -11.183 1.00 90.56 146 LYS A C 1
ATOM 1233 O O . LYS A 1 146 ? 0.993 11.677 -11.096 1.00 90.56 146 LYS A O 1
ATOM 1238 N N . GLN A 1 147 ? 3.137 11.320 -11.627 1.00 93.19 147 GLN A N 1
ATOM 1239 C CA . GLN A 1 147 ? 2.926 9.926 -12.036 1.00 93.19 147 GLN A CA 1
ATOM 1240 C C . GLN A 1 147 ? 2.577 9.025 -10.848 1.00 93.19 147 GLN A C 1
ATOM 1242 O O . GLN A 1 147 ? 1.747 8.137 -10.996 1.00 93.19 147 GLN A O 1
ATOM 1247 N N . VAL A 1 148 ? 3.158 9.266 -9.667 1.00 94.81 148 VAL A N 1
ATOM 1248 C CA . VAL A 1 148 ? 2.794 8.545 -8.434 1.00 94.81 148 VAL A CA 1
ATOM 1249 C C . VAL A 1 148 ? 1.316 8.776 -8.089 1.00 94.81 148 VAL A C 1
ATOM 1251 O O . VAL A 1 148 ? 0.593 7.813 -7.829 1.00 94.81 148 VAL A O 1
ATOM 1254 N N . LEU A 1 149 ? 0.846 10.026 -8.157 1.00 93.56 149 LEU A N 1
ATOM 1255 C CA . LEU A 1 149 ? -0.564 10.381 -7.949 1.00 93.56 149 LEU A CA 1
ATOM 1256 C C . LEU A 1 149 ? -1.478 9.743 -9.006 1.00 93.56 149 LEU A C 1
ATOM 1258 O O . LEU A 1 149 ? -2.496 9.134 -8.671 1.00 93.56 149 LEU A O 1
ATOM 1262 N N . ASP A 1 150 ? -1.092 9.815 -10.280 1.00 93.94 150 ASP A N 1
ATOM 1263 C CA . ASP A 1 150 ? -1.837 9.184 -11.371 1.00 93.94 150 ASP A CA 1
ATOM 1264 C C . ASP A 1 150 ? -1.937 7.663 -11.175 1.00 93.94 150 ASP A C 1
ATOM 1266 O O . ASP A 1 150 ? -2.996 7.076 -11.400 1.00 93.94 150 ASP A O 1
ATOM 1270 N N . GLU A 1 151 ? -0.870 7.004 -10.721 1.00 95.44 151 GLU A N 1
ATOM 1271 C CA . GLU A 1 151 ? -0.856 5.568 -10.430 1.00 95.44 151 GLU A CA 1
ATOM 1272 C C . GLU A 1 151 ? -1.731 5.199 -9.220 1.00 95.44 151 GLU A C 1
ATOM 1274 O O . GLU A 1 151 ? -2.438 4.184 -9.266 1.00 95.44 151 GLU A O 1
ATOM 1279 N N . LEU A 1 152 ? -1.771 6.026 -8.167 1.00 95.00 152 LEU A N 1
ATOM 1280 C CA . LEU A 1 152 ? -2.713 5.858 -7.051 1.00 95.00 152 LEU A CA 1
ATOM 1281 C C . LEU A 1 152 ? -4.165 5.926 -7.539 1.00 95.00 152 LEU A C 1
ATOM 1283 O O . LEU A 1 152 ? -4.981 5.076 -7.170 1.00 95.00 152 LEU A O 1
ATOM 1287 N N . ASN A 1 153 ? -4.477 6.870 -8.425 1.00 93.50 153 ASN A N 1
ATOM 1288 C CA . ASN A 1 153 ? -5.814 7.014 -8.997 1.00 93.50 153 ASN A CA 1
ATOM 1289 C C . ASN A 1 153 ? -6.170 5.848 -9.935 1.00 93.50 153 ASN A C 1
ATOM 1291 O O . ASN A 1 153 ? -7.206 5.200 -9.766 1.00 93.50 153 ASN A O 1
ATOM 1295 N N . LYS A 1 154 ? -5.286 5.509 -10.882 1.00 92.19 154 LYS A N 1
ATOM 1296 C CA . LYS A 1 154 ? -5.490 4.421 -11.858 1.00 92.19 154 LYS A CA 1
ATOM 1297 C C . LYS A 1 154 ? -5.637 3.054 -11.188 1.00 92.19 154 LYS A C 1
ATOM 1299 O O . LYS A 1 154 ? -6.439 2.231 -11.633 1.00 92.19 154 LYS A O 1
ATOM 1304 N N . SER A 1 155 ? -4.873 2.789 -10.127 1.00 93.19 155 SER A N 1
ATOM 1305 C CA . SER A 1 155 ? -4.901 1.496 -9.428 1.00 93.19 155 SER A CA 1
ATOM 1306 C C . SER A 1 155 ? -6.092 1.329 -8.478 1.00 93.19 155 SER A C 1
ATOM 1308 O O . SER A 1 155 ? -6.357 0.205 -8.049 1.00 93.19 155 SER A O 1
ATOM 1310 N N . LYS A 1 156 ? -6.851 2.398 -8.187 1.00 94.12 156 LYS A N 1
ATOM 1311 C CA . LYS A 1 156 ? -7.993 2.359 -7.260 1.00 94.12 156 LYS A CA 1
ATOM 1312 C C . LYS A 1 156 ? -9.053 1.361 -7.722 1.00 94.12 156 LYS A C 1
ATOM 1314 O O . LYS A 1 156 ? -9.313 0.383 -7.031 1.00 94.12 156 LYS A O 1
ATOM 1319 N N . LYS A 1 157 ? -9.552 1.518 -8.954 1.00 92.56 157 LYS A N 1
ATOM 1320 C CA . LYS A 1 157 ? -10.560 0.620 -9.549 1.00 92.56 157 LYS A CA 1
ATOM 1321 C C . LYS A 1 157 ? -10.107 -0.843 -9.578 1.00 92.56 157 LYS A C 1
ATOM 1323 O O . LYS A 1 157 ? -10.917 -1.744 -9.383 1.00 92.56 157 LYS A O 1
ATOM 1328 N N . TRP A 1 158 ? -8.816 -1.095 -9.811 1.00 91.69 158 TRP A N 1
ATOM 1329 C CA . TRP A 1 158 ? -8.282 -2.456 -9.766 1.00 91.69 158 TRP A CA 1
ATOM 1330 C C . TRP A 1 158 ? -8.436 -3.069 -8.374 1.00 91.69 158 TRP A C 1
ATOM 1332 O O . TRP A 1 158 ? -8.941 -4.182 -8.252 1.00 91.69 158 TRP A O 1
ATOM 1342 N N . ALA A 1 159 ? -8.018 -2.344 -7.338 1.00 93.88 159 ALA A N 1
ATOM 1343 C CA . ALA A 1 159 ? -8.076 -2.807 -5.958 1.00 93.88 159 ALA A CA 1
ATOM 1344 C C . ALA A 1 159 ? -9.522 -2.977 -5.451 1.00 93.88 159 ALA A C 1
ATOM 1346 O O . ALA A 1 159 ? -9.783 -3.910 -4.698 1.00 93.88 159 ALA A O 1
ATOM 1347 N N . GLU A 1 160 ? -10.473 -2.156 -5.917 1.00 94.44 160 GLU A N 1
ATOM 1348 C CA . GLU A 1 160 ? -11.909 -2.332 -5.618 1.00 94.44 160 GLU A CA 1
ATOM 1349 C C . GLU A 1 160 ? -12.480 -3.630 -6.196 1.00 94.44 160 GLU A C 1
ATOM 1351 O O . GLU A 1 160 ? -13.333 -4.260 -5.575 1.00 94.44 160 GLU A O 1
ATOM 1356 N N . LEU A 1 161 ? -12.022 -4.028 -7.386 1.00 92.50 161 LEU A N 1
ATOM 1357 C CA . LEU A 1 161 ? -12.444 -5.271 -8.040 1.00 92.50 161 LEU A CA 1
ATOM 1358 C C . LEU A 1 161 ? -11.709 -6.499 -7.484 1.00 92.50 161 LEU A C 1
ATOM 1360 O O . LEU A 1 161 ? -12.237 -7.608 -7.521 1.00 92.50 161 LEU A O 1
ATOM 1364 N N . HIS A 1 162 ? -10.501 -6.306 -6.953 1.00 91.56 162 HIS A N 1
ATOM 1365 C CA . HIS A 1 162 ? -9.621 -7.368 -6.470 1.00 91.56 162 HIS A CA 1
ATOM 1366 C C . HIS A 1 162 ? -9.266 -7.161 -4.998 1.00 91.56 162 HIS A C 1
ATOM 1368 O O . HIS A 1 162 ? -8.094 -7.147 -4.627 1.00 91.56 162 HIS A O 1
ATOM 1374 N N . VAL A 1 163 ? -10.279 -7.034 -4.138 1.00 93.81 163 VAL A N 1
ATOM 1375 C CA . VAL A 1 163 ? -10.086 -6.720 -2.711 1.00 93.81 163 VAL A CA 1
ATOM 1376 C C . VAL A 1 163 ? -9.233 -7.734 -1.954 1.00 93.81 163 VAL A C 1
ATOM 1378 O O . VAL A 1 163 ? -8.639 -7.374 -0.947 1.00 93.81 163 VAL A O 1
ATOM 1381 N N . ALA A 1 164 ? -9.121 -8.974 -2.438 1.00 91.56 164 ALA A N 1
ATOM 1382 C CA . ALA A 1 164 ? -8.254 -10.013 -1.874 1.00 91.56 164 ALA A CA 1
ATOM 1383 C C . ALA A 1 164 ? -6.787 -9.942 -2.361 1.00 91.56 164 ALA A C 1
ATOM 1385 O O . ALA A 1 164 ? -5.929 -10.659 -1.844 1.00 91.56 164 ALA A O 1
ATOM 1386 N N . ASP A 1 165 ? -6.466 -9.106 -3.357 1.00 90.31 165 ASP A N 1
ATOM 1387 C CA . ASP A 1 165 ? -5.119 -9.008 -3.926 1.00 90.31 165 ASP A CA 1
ATOM 1388 C C . ASP A 1 165 ? -4.205 -8.127 -3.062 1.00 90.31 165 ASP A C 1
ATOM 1390 O O . ASP A 1 165 ? -4.040 -6.924 -3.281 1.00 90.31 165 ASP A O 1
ATOM 1394 N N . ASN A 1 166 ? -3.549 -8.754 -2.086 1.00 90.56 166 ASN A N 1
ATOM 1395 C CA . ASN A 1 166 ? -2.564 -8.089 -1.233 1.00 90.56 166 ASN A CA 1
ATOM 1396 C C . ASN A 1 166 ? -1.383 -7.496 -2.036 1.00 90.56 166 ASN A C 1
ATOM 1398 O O . ASN A 1 166 ? -0.784 -6.511 -1.607 1.00 90.56 166 ASN A O 1
ATOM 1402 N N . CYS A 1 167 ? -1.055 -8.028 -3.222 1.00 90.19 167 CYS A N 1
ATOM 1403 C CA . CYS A 1 167 ? 0.016 -7.464 -4.050 1.00 90.19 167 CYS A CA 1
ATOM 1404 C C . CYS A 1 167 ? -0.375 -6.085 -4.601 1.00 90.19 167 CYS A C 1
ATOM 1406 O O . CYS A 1 167 ? 0.456 -5.177 -4.626 1.00 90.19 167 CYS A O 1
ATOM 1408 N N . SER A 1 168 ? -1.647 -5.908 -4.975 1.00 92.44 168 SER A N 1
ATOM 1409 C CA . SER A 1 168 ? -2.194 -4.608 -5.377 1.00 92.44 168 SER A CA 1
ATOM 1410 C C . SER A 1 168 ? -2.130 -3.603 -4.223 1.00 92.44 168 SER A C 1
ATOM 1412 O O . SER A 1 168 ? -1.647 -2.487 -4.404 1.00 92.44 168 SER A O 1
ATOM 1414 N N . PHE A 1 169 ? -2.546 -3.991 -3.012 1.00 95.19 169 PHE A N 1
ATOM 1415 C CA . PHE A 1 169 ? -2.436 -3.112 -1.839 1.00 95.19 169 PHE A CA 1
ATOM 1416 C C . PHE A 1 169 ? -0.982 -2.830 -1.455 1.00 95.19 169 PHE A C 1
ATOM 1418 O O . PHE A 1 169 ? -0.661 -1.714 -1.071 1.00 95.19 169 PHE A O 1
ATOM 1425 N N . HIS A 1 170 ? -0.066 -3.790 -1.599 1.00 94.38 170 HIS A N 1
ATOM 1426 C CA . HIS A 1 170 ? 1.369 -3.538 -1.440 1.00 94.38 170 HIS A CA 1
ATOM 1427 C C . HIS A 1 170 ? 1.868 -2.444 -2.390 1.00 94.38 170 HIS A C 1
ATOM 1429 O O . HIS A 1 170 ? 2.542 -1.522 -1.942 1.00 94.38 170 HIS A O 1
ATOM 1435 N N . TYR A 1 171 ? 1.474 -2.485 -3.665 1.00 95.56 171 TYR A N 1
ATOM 1436 C CA . TYR A 1 171 ? 1.828 -1.436 -4.618 1.00 95.56 171 TYR A CA 1
ATOM 1437 C C . TYR A 1 171 ? 1.288 -0.059 -4.207 1.00 95.56 171 TYR A C 1
ATOM 1439 O O . TYR A 1 171 ? 2.038 0.916 -4.211 1.00 95.56 171 TYR A O 1
ATOM 1447 N N . ARG A 1 172 ? 0.025 0.015 -3.766 1.00 96.88 172 ARG A N 1
ATOM 1448 C CA . ARG A 1 172 ? -0.567 1.263 -3.252 1.00 96.88 172 ARG A CA 1
ATOM 1449 C C . ARG A 1 172 ? 0.202 1.817 -2.052 1.00 96.88 172 ARG A C 1
ATOM 1451 O O . ARG A 1 172 ? 0.502 3.004 -2.025 1.00 96.88 172 ARG A O 1
ATOM 1458 N N . ARG A 1 173 ? 0.592 0.959 -1.104 1.00 97.25 173 ARG A N 1
ATOM 1459 C CA . ARG A 1 173 ? 1.429 1.343 0.046 1.00 97.25 173 ARG A CA 1
ATOM 1460 C C . ARG A 1 173 ? 2.775 1.911 -0.395 1.00 97.25 173 ARG A C 1
ATOM 1462 O O . ARG A 1 173 ? 3.178 2.957 0.097 1.00 97.25 173 ARG A O 1
ATOM 1469 N N . SER A 1 174 ? 3.437 1.270 -1.361 1.00 96.94 174 SER A N 1
ATOM 1470 C CA . SER A 1 174 ? 4.700 1.776 -1.912 1.00 96.94 174 SER A CA 1
ATOM 1471 C C . SER A 1 174 ? 4.545 3.154 -2.570 1.00 96.94 174 SER A C 1
ATOM 1473 O O . SER A 1 174 ? 5.431 3.990 -2.428 1.00 96.94 174 SER A O 1
ATOM 1475 N N . LEU A 1 175 ? 3.431 3.407 -3.266 1.00 97.00 175 LEU A N 1
ATOM 1476 C CA . LEU A 1 175 ? 3.145 4.714 -3.868 1.00 97.00 175 LEU A CA 1
ATOM 1477 C C . LEU A 1 175 ? 2.912 5.802 -2.812 1.00 97.00 175 LEU A C 1
ATOM 1479 O O . LEU A 1 175 ? 3.422 6.906 -2.963 1.00 97.00 175 LEU A O 1
ATOM 1483 N N . LEU A 1 176 ? 2.178 5.492 -1.738 1.00 96.69 176 LEU A N 1
ATOM 1484 C CA . LEU A 1 176 ? 1.945 6.432 -0.636 1.00 96.69 176 LEU A CA 1
ATOM 1485 C C . LEU A 1 176 ? 3.250 6.817 0.072 1.00 96.69 176 LEU A C 1
ATOM 1487 O O . LEU A 1 176 ? 3.474 7.996 0.326 1.00 96.69 176 LEU A O 1
ATOM 1491 N N . LEU A 1 177 ? 4.138 5.848 0.328 1.00 95.12 177 LEU A N 1
ATOM 1492 C CA . LEU A 1 177 ? 5.466 6.134 0.887 1.00 95.12 177 LEU A CA 1
ATOM 1493 C C . LEU A 1 177 ? 6.287 7.025 -0.047 1.00 95.12 177 LEU A C 1
ATOM 1495 O O . LEU A 1 177 ? 6.853 8.017 0.394 1.00 95.12 177 LEU A O 1
ATOM 1499 N N . ALA A 1 178 ? 6.290 6.732 -1.349 1.00 94.19 178 ALA A N 1
ATOM 1500 C CA . ALA A 1 178 ? 7.006 7.554 -2.319 1.00 94.19 178 ALA A CA 1
ATOM 1501 C C . ALA A 1 178 ? 6.443 8.979 -2.438 1.00 94.19 178 ALA A C 1
ATOM 1503 O O . ALA A 1 178 ? 7.189 9.910 -2.737 1.00 94.19 178 ALA A O 1
ATOM 1504 N N . LEU A 1 179 ? 5.140 9.166 -2.205 1.00 93.06 179 LEU A N 1
ATOM 1505 C CA . LEU A 1 179 ? 4.523 10.489 -2.160 1.00 93.06 179 LEU A CA 1
ATOM 1506 C C . LEU A 1 179 ? 5.027 11.296 -0.954 1.00 93.06 179 LEU A C 1
ATOM 1508 O O . LEU A 1 179 ? 5.375 12.463 -1.116 1.00 93.06 179 LEU A O 1
ATOM 1512 N N . LEU A 1 180 ? 5.136 10.662 0.218 1.00 90.81 180 LEU A N 1
ATOM 1513 C CA . LEU A 1 180 ? 5.696 11.273 1.428 1.00 90.81 180 LEU A CA 1
ATOM 1514 C C . LEU A 1 180 ? 7.189 11.597 1.276 1.00 90.81 180 LEU A C 1
ATOM 1516 O O . LEU A 1 180 ? 7.600 12.727 1.537 1.00 90.81 180 LEU A O 1
ATOM 1520 N N . ASP A 1 181 ? 7.986 10.649 0.776 1.00 89.19 181 ASP A N 1
ATOM 1521 C CA . ASP A 1 181 ? 9.413 10.862 0.497 1.00 89.19 181 ASP A CA 1
ATOM 1522 C C . ASP A 1 181 ? 9.609 11.995 -0.521 1.00 89.19 181 ASP A C 1
ATOM 1524 O O . ASP A 1 181 ? 10.495 12.842 -0.392 1.00 89.19 181 ASP A O 1
ATOM 1528 N N . GLY A 1 182 ? 8.752 12.043 -1.544 1.00 84.75 182 GLY A N 1
ATOM 1529 C CA . GLY A 1 182 ? 8.750 13.103 -2.543 1.00 84.75 182 GLY A CA 1
ATOM 1530 C C . GLY A 1 182 ? 8.368 14.477 -1.986 1.00 84.75 182 GLY A C 1
ATOM 1531 O O . GLY A 1 182 ? 8.807 15.479 -2.548 1.00 84.75 182 GLY A O 1
ATOM 1532 N N . ALA A 1 183 ? 7.583 14.537 -0.908 1.00 80.81 183 ALA A N 1
ATOM 1533 C CA . ALA A 1 183 ? 7.184 15.776 -0.245 1.00 80.81 183 ALA A CA 1
ATOM 1534 C C . ALA A 1 183 ? 8.265 16.325 0.700 1.00 80.81 183 ALA A C 1
ATOM 1536 O O . ALA A 1 183 ? 8.458 17.540 0.786 1.00 80.81 183 ALA A O 1
ATOM 1537 N N . ALA A 1 184 ? 9.020 15.442 1.359 1.00 76.31 184 ALA A N 1
ATOM 1538 C CA . ALA A 1 184 ? 10.115 15.826 2.251 1.00 76.31 184 ALA A CA 1
ATOM 1539 C C . ALA A 1 184 ? 11.303 16.484 1.516 1.00 76.31 184 ALA A C 1
ATOM 1541 O O . ALA A 1 184 ? 12.017 17.291 2.101 1.00 76.31 184 ALA A O 1
ATOM 1542 N N . ASN A 1 185 ? 11.504 16.167 0.231 1.00 74.50 185 ASN A N 1
ATOM 1543 C CA . ASN A 1 185 ? 12.719 16.516 -0.519 1.00 74.50 185 ASN A CA 1
ATOM 1544 C C . ASN A 1 185 ? 12.577 17.704 -1.505 1.00 74.50 185 ASN A C 1
ATOM 1546 O O . ASN A 1 185 ? 13.478 17.919 -2.316 1.00 74.50 185 ASN A O 1
ATOM 1550 N N . ARG A 1 186 ? 11.462 18.453 -1.508 1.00 71.50 186 ARG A N 1
ATOM 1551 C CA . ARG A 1 186 ? 11.206 19.561 -2.465 1.00 71.50 186 ARG A CA 1
ATOM 1552 C C . ARG A 1 186 ? 11.276 20.942 -1.812 1.00 71.50 186 ARG A C 1
ATOM 1554 O O . ARG A 1 186 ? 10.898 21.088 -0.658 1.00 71.50 186 ARG A O 1
ATOM 1561 N N . GLU A 1 187 ? 11.661 21.954 -2.595 1.00 60.78 187 GLU A N 1
ATOM 1562 C CA . GLU A 1 187 ? 11.662 23.375 -2.191 1.00 60.78 187 GLU A CA 1
ATOM 1563 C C . GLU A 1 187 ? 10.252 23.868 -1.796 1.00 60.78 187 GLU A C 1
ATOM 1565 O O . GLU A 1 187 ? 10.102 24.517 -0.765 1.00 60.78 187 GLU A O 1
ATOM 1570 N N . ASP A 1 188 ? 9.199 23.438 -2.509 1.00 65.75 188 ASP A N 1
ATOM 1571 C CA . ASP A 1 188 ? 7.782 23.667 -2.154 1.00 65.75 188 ASP A CA 1
ATOM 1572 C C . ASP A 1 188 ? 7.238 22.604 -1.172 1.00 65.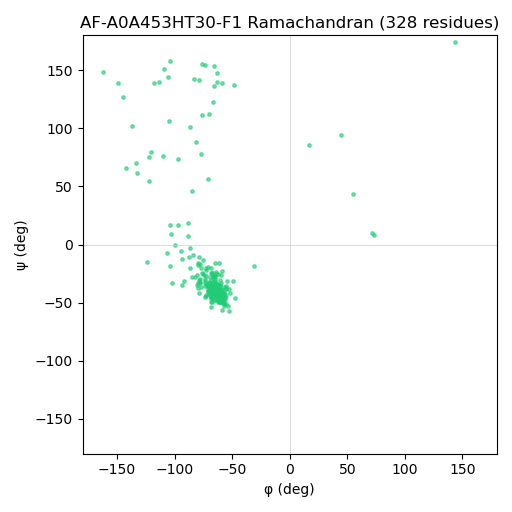75 188 ASP A C 1
ATOM 1574 O O . ASP A 1 188 ? 6.169 22.013 -1.370 1.00 65.75 188 ASP A O 1
ATOM 1578 N N . SER A 1 189 ? 8.004 22.305 -0.117 1.00 70.81 189 SER A N 1
ATOM 1579 C CA . SER A 1 189 ? 7.754 21.162 0.777 1.00 70.81 189 SER A CA 1
ATOM 1580 C C . SER A 1 189 ? 6.360 21.185 1.416 1.00 70.81 189 SER A C 1
ATOM 1582 O O . SER A 1 189 ? 5.688 20.158 1.473 1.00 70.81 189 SER A O 1
ATOM 1584 N N . LEU A 1 190 ? 5.876 22.359 1.840 1.00 75.19 190 LEU A N 1
ATOM 1585 C CA . LEU A 1 190 ? 4.638 22.475 2.622 1.00 75.19 190 LEU A CA 1
ATOM 1586 C C . LEU A 1 190 ? 3.379 22.089 1.822 1.00 75.19 190 LEU A C 1
ATOM 1588 O O . LEU A 1 190 ? 2.504 21.388 2.331 1.00 75.19 190 LEU A O 1
ATOM 1592 N N . ILE A 1 191 ? 3.295 22.518 0.556 1.00 76.06 191 ILE A N 1
ATOM 1593 C CA . ILE A 1 191 ? 2.160 22.203 -0.329 1.00 76.06 191 ILE A CA 1
ATOM 1594 C C . ILE A 1 191 ? 2.175 20.710 -0.672 1.00 76.06 191 ILE A C 1
ATOM 1596 O O . ILE A 1 191 ? 1.144 20.044 -0.589 1.00 76.06 191 ILE A O 1
ATOM 1600 N N . CYS A 1 192 ? 3.352 20.167 -0.996 1.00 73.38 192 CYS A N 1
ATOM 1601 C CA . CYS A 1 192 ? 3.500 18.755 -1.340 1.00 73.38 192 CYS A CA 1
ATOM 1602 C C . CYS A 1 192 ? 3.197 17.835 -0.142 1.00 73.38 192 CYS A C 1
ATOM 1604 O O . CYS A 1 192 ? 2.573 16.789 -0.311 1.00 73.38 192 CYS A O 1
ATOM 1606 N N . GLN A 1 193 ? 3.568 18.245 1.075 1.00 80.94 193 GLN A N 1
ATOM 1607 C CA . GLN A 1 193 ? 3.211 17.532 2.304 1.00 80.94 193 GLN A CA 1
ATOM 1608 C C . GLN A 1 193 ? 1.699 17.543 2.543 1.00 80.94 193 GLN A C 1
ATOM 1610 O O . GLN A 1 193 ? 1.120 16.498 2.830 1.00 80.94 193 GLN A O 1
ATOM 1615 N N . SER A 1 194 ? 1.043 18.694 2.367 1.00 84.81 194 SER A N 1
ATOM 1616 C CA . SER A 1 194 ? -0.413 18.798 2.511 1.00 84.81 194 SER A CA 1
ATOM 1617 C C . SER A 1 194 ? -1.157 17.876 1.538 1.00 84.81 194 SER A C 1
ATOM 1619 O O . SER A 1 194 ? -2.075 17.164 1.948 1.00 84.81 194 SER A O 1
ATOM 1621 N N . GLU A 1 195 ? -0.721 17.821 0.276 1.00 87.81 195 GLU A N 1
ATOM 1622 C CA . GLU A 1 195 ? -1.273 16.904 -0.726 1.00 87.81 195 GLU A CA 1
ATOM 1623 C C . GLU A 1 195 ? -1.052 15.434 -0.333 1.00 87.81 195 GLU A C 1
ATOM 1625 O O . GLU A 1 195 ? -1.982 14.630 -0.397 1.00 87.81 195 GLU A O 1
ATOM 1630 N N . ALA A 1 196 ? 0.142 15.079 0.152 1.00 90.44 196 ALA A N 1
ATOM 1631 C CA . ALA A 1 196 ? 0.441 13.723 0.606 1.00 90.44 196 ALA A CA 1
ATOM 1632 C C . ALA A 1 196 ? -0.446 13.283 1.785 1.00 90.44 196 ALA A C 1
ATOM 1634 O O . ALA A 1 196 ? -0.988 12.174 1.775 1.00 90.44 196 ALA A O 1
ATOM 1635 N N . TYR A 1 197 ? -0.652 14.157 2.775 1.00 91.50 197 TYR A N 1
ATOM 1636 C CA . TYR A 1 197 ? -1.516 13.877 3.925 1.00 91.50 197 TYR A CA 1
ATOM 1637 C C . TYR A 1 197 ? -2.992 13.786 3.531 1.00 91.50 197 TYR A C 1
ATOM 1639 O O . TYR A 1 197 ? -3.712 12.920 4.036 1.00 91.50 197 TYR A O 1
ATOM 1647 N N . LEU A 1 198 ? -3.442 14.628 2.596 1.00 92.44 198 LEU A N 1
ATOM 1648 C CA . LEU A 1 198 ? -4.787 14.536 2.034 1.00 92.44 198 LEU A CA 1
ATOM 1649 C C . LEU A 1 198 ? -4.997 13.177 1.357 1.00 92.44 198 LEU A C 1
ATOM 1651 O O . LEU A 1 198 ? -5.966 12.485 1.674 1.00 92.44 198 LEU A O 1
ATOM 1655 N N . MET A 1 199 ? -4.056 12.752 0.509 1.00 94.38 199 MET A N 1
ATOM 1656 C CA . MET A 1 199 ? -4.110 11.444 -0.147 1.00 94.38 199 MET A CA 1
ATOM 1657 C C . MET A 1 199 ? -4.130 10.287 0.859 1.00 94.38 199 MET A C 1
ATOM 1659 O O . MET A 1 199 ? -4.871 9.321 0.670 1.00 94.38 199 MET A O 1
ATOM 1663 N N . TRP A 1 200 ? -3.367 10.382 1.951 1.00 95.75 200 TRP A N 1
ATOM 1664 C CA . TRP A 1 200 ? -3.371 9.373 3.015 1.00 95.75 200 TRP A CA 1
ATOM 1665 C C . TRP A 1 200 ? -4.731 9.275 3.718 1.00 95.75 200 TRP A C 1
ATOM 1667 O O . TRP A 1 200 ? -5.264 8.180 3.920 1.00 95.75 200 TRP A O 1
ATOM 1677 N N . LYS A 1 201 ? -5.332 10.424 4.050 1.00 95.06 201 LYS A N 1
ATOM 1678 C CA . LYS A 1 201 ? -6.658 10.502 4.677 1.00 95.06 201 LYS A CA 1
ATOM 1679 C C . LYS A 1 201 ? -7.756 9.968 3.756 1.00 95.06 201 LYS A C 1
ATOM 1681 O O . LYS A 1 201 ? -8.655 9.257 4.210 1.00 95.06 201 LYS A O 1
ATOM 1686 N N . GLU A 1 202 ? -7.688 10.278 2.464 1.00 96.25 202 GLU A N 1
ATOM 1687 C CA . GLU A 1 202 ? -8.604 9.724 1.466 1.00 96.25 202 GLU A CA 1
ATOM 1688 C C . GLU A 1 202 ? -8.461 8.207 1.330 1.00 96.25 202 GLU A C 1
ATOM 1690 O O . GLU A 1 202 ? -9.473 7.509 1.227 1.00 96.25 202 GLU A O 1
ATOM 1695 N N . GLU A 1 203 ? -7.233 7.685 1.377 1.00 98.00 203 GLU A N 1
ATOM 1696 C CA . GLU A 1 203 ? -6.977 6.247 1.342 1.00 98.00 203 GLU A CA 1
ATOM 1697 C C . GLU A 1 203 ? -7.553 5.541 2.576 1.00 98.00 203 GLU A C 1
ATOM 1699 O O . GLU A 1 203 ? -8.199 4.503 2.429 1.00 98.00 203 GLU A O 1
ATOM 1704 N N . LEU A 1 204 ? -7.387 6.111 3.777 1.00 98.06 204 LEU A N 1
ATOM 1705 C CA . LEU A 1 204 ? -8.019 5.615 5.006 1.00 98.06 204 LEU A CA 1
ATOM 1706 C C . LEU A 1 204 ? -9.543 5.572 4.858 1.00 98.06 204 LEU A C 1
ATOM 1708 O O . LEU A 1 204 ? -10.159 4.528 5.083 1.00 98.06 204 LEU A O 1
ATOM 1712 N N . ARG A 1 205 ? -10.166 6.673 4.429 1.00 97.75 205 ARG A N 1
ATOM 1713 C CA . ARG A 1 205 ? -11.623 6.725 4.237 1.00 97.75 205 ARG A CA 1
ATOM 1714 C C . ARG A 1 205 ? -12.088 5.690 3.214 1.00 97.75 205 ARG A C 1
ATOM 1716 O O . ARG A 1 205 ? -13.066 4.985 3.439 1.00 97.75 205 ARG A O 1
ATOM 1723 N N . TRP A 1 206 ? -11.388 5.572 2.091 1.00 97.88 206 TRP A N 1
ATOM 1724 C CA . TRP A 1 206 ? -11.727 4.605 1.050 1.00 97.88 206 TRP A CA 1
ATOM 1725 C C . TRP A 1 206 ? -11.548 3.158 1.526 1.00 97.88 206 TRP A C 1
ATOM 1727 O O . TRP A 1 206 ? -12.439 2.334 1.324 1.00 97.88 206 TRP A O 1
ATOM 1737 N N . ASN A 1 207 ? -10.458 2.846 2.226 1.00 98.31 207 ASN A N 1
ATOM 1738 C CA . ASN A 1 207 ? -10.239 1.528 2.813 1.00 98.31 207 ASN A CA 1
ATOM 1739 C C . ASN A 1 207 ? -11.347 1.149 3.811 1.00 98.31 207 ASN A C 1
ATOM 1741 O O . ASN A 1 207 ? -11.821 0.018 3.763 1.00 98.31 207 ASN A O 1
ATOM 1745 N N . GLU A 1 208 ? -11.831 2.087 4.630 1.00 98.00 208 GLU A N 1
ATOM 1746 C CA . GLU A 1 208 ? -12.987 1.856 5.507 1.00 98.00 208 GLU A CA 1
ATOM 1747 C C . GLU A 1 208 ? -14.238 1.464 4.703 1.00 98.00 208 GLU A C 1
ATOM 1749 O O . GLU A 1 208 ? -14.906 0.482 5.034 1.00 98.00 208 GLU A O 1
ATOM 1754 N N . THR A 1 209 ? -14.531 2.168 3.599 1.00 97.62 209 THR A N 1
ATOM 1755 C CA . THR A 1 209 ? -15.680 1.813 2.745 1.00 97.62 209 THR A CA 1
ATOM 1756 C C . THR A 1 209 ? -15.563 0.399 2.174 1.00 97.62 209 THR A C 1
ATOM 1758 O O . THR A 1 209 ? -16.564 -0.313 2.088 1.00 97.62 209 THR A O 1
ATOM 1761 N N . LEU A 1 210 ? -14.345 -0.043 1.835 1.00 97.44 210 LEU A N 1
ATOM 1762 C CA . LEU A 1 210 ? -14.099 -1.409 1.379 1.00 97.44 210 LEU A CA 1
ATOM 1763 C C . LEU A 1 210 ? -14.270 -2.426 2.506 1.00 97.44 210 LEU A C 1
ATOM 1765 O O . LEU A 1 210 ? -14.889 -3.457 2.272 1.00 97.44 210 LEU A O 1
ATOM 1769 N N . ILE A 1 211 ? -13.761 -2.142 3.708 1.00 97.19 211 ILE A N 1
ATOM 1770 C CA . ILE A 1 211 ? -13.895 -3.016 4.885 1.00 97.19 211 ILE A CA 1
ATOM 1771 C C . ILE A 1 211 ? -15.371 -3.241 5.222 1.00 97.19 211 ILE A C 1
ATOM 1773 O O . ILE A 1 211 ? -15.770 -4.370 5.498 1.00 97.19 211 ILE A O 1
ATOM 1777 N N . ARG A 1 212 ? -16.190 -2.186 5.157 1.00 94.94 212 ARG A N 1
ATOM 1778 C CA . ARG A 1 212 ? -17.639 -2.270 5.395 1.00 94.94 212 ARG A CA 1
ATOM 1779 C C . ARG A 1 212 ? -18.364 -3.063 4.310 1.00 94.94 212 ARG A C 1
ATOM 1781 O O . ARG A 1 212 ? -19.300 -3.798 4.607 1.00 94.94 212 ARG A O 1
ATOM 1788 N N . ARG A 1 213 ? -17.942 -2.907 3.052 1.00 93.62 213 ARG A N 1
ATOM 1789 C CA . ARG A 1 213 ? -18.586 -3.536 1.891 1.00 93.62 213 ARG A CA 1
ATOM 1790 C C . ARG A 1 213 ? -18.195 -5.001 1.697 1.00 93.62 213 ARG A C 1
ATOM 1792 O O . ARG A 1 213 ? -19.028 -5.791 1.269 1.00 93.62 213 ARG A O 1
ATOM 1799 N N . TYR A 1 214 ? -16.939 -5.348 1.956 1.00 93.69 214 TYR A N 1
ATOM 1800 C CA . TYR A 1 214 ? -16.366 -6.664 1.683 1.00 93.69 214 TYR A CA 1
ATOM 1801 C C . TYR A 1 214 ? -15.850 -7.283 2.982 1.00 93.69 214 TYR A C 1
ATOM 1803 O O . TYR A 1 214 ? -14.653 -7.253 3.279 1.00 93.69 214 TYR A O 1
ATOM 1811 N N . GLN A 1 215 ? -16.784 -7.833 3.754 1.00 93.38 215 GLN A N 1
ATOM 1812 C CA . GLN A 1 215 ? -16.522 -8.402 5.071 1.00 93.38 215 GLN A CA 1
ATOM 1813 C C . GLN A 1 215 ? -15.570 -9.606 4.999 1.00 93.38 215 GLN A C 1
ATOM 1815 O O . GLN A 1 215 ? -15.510 -10.333 4.006 1.00 93.38 215 GLN A O 1
ATOM 1820 N N . GLY A 1 216 ? -14.767 -9.783 6.047 1.00 91.38 216 GLY A N 1
ATOM 1821 C CA . GLY A 1 216 ? -13.881 -10.935 6.209 1.00 91.38 216 GLY A CA 1
ATOM 1822 C C . GLY A 1 216 ? -12.642 -10.933 5.304 1.00 91.38 216 GLY A C 1
ATOM 1823 O O . GLY A 1 216 ? -11.908 -11.920 5.254 1.00 91.38 216 GLY A O 1
ATOM 1824 N N . ARG A 1 217 ? -12.367 -9.846 4.568 1.00 94.31 217 ARG A N 1
ATOM 1825 C CA . ARG A 1 217 ? -11.198 -9.755 3.676 1.00 94.31 217 ARG A CA 1
ATOM 1826 C C . ARG A 1 217 ? -9.959 -9.270 4.428 1.00 94.31 217 ARG A C 1
ATOM 1828 O O . ARG A 1 217 ? -9.758 -8.075 4.630 1.00 94.31 217 ARG A O 1
ATOM 1835 N N . GLU A 1 218 ? -9.083 -10.208 4.779 1.00 95.38 218 GLU A N 1
ATOM 1836 C CA . GLU A 1 218 ? -7.848 -9.957 5.539 1.00 95.38 218 GLU A CA 1
ATOM 1837 C C . GLU A 1 218 ? -6.919 -8.909 4.896 1.00 95.38 218 GLU A C 1
ATOM 1839 O O . GLU A 1 218 ? -6.333 -8.074 5.580 1.00 95.38 218 GLU A O 1
ATOM 1844 N N . SER A 1 219 ? -6.809 -8.901 3.567 1.00 95.56 219 SER A N 1
ATOM 1845 C CA . SER A 1 219 ? -6.017 -7.922 2.806 1.00 95.56 219 SER A CA 1
ATOM 1846 C C . SER A 1 219 ? -6.407 -6.469 3.094 1.00 95.56 219 SER A C 1
ATOM 1848 O O . SER A 1 219 ? -5.526 -5.612 3.143 1.00 95.56 219 SER A O 1
ATOM 1850 N N . LEU A 1 220 ? -7.696 -6.188 3.319 1.00 97.94 220 LEU A N 1
ATOM 1851 C CA . LEU A 1 220 ? -8.178 -4.841 3.626 1.00 97.94 220 LEU A CA 1
ATOM 1852 C C .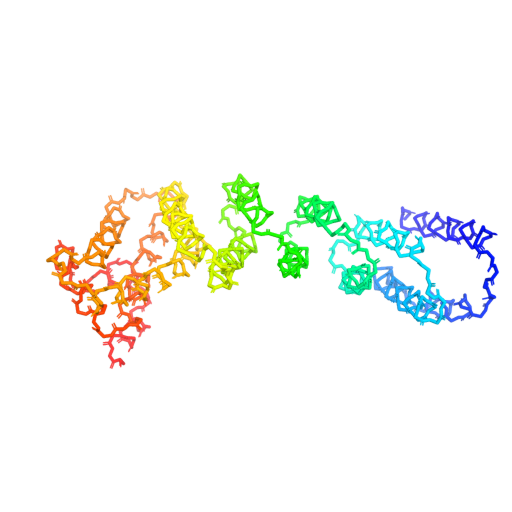 LEU A 1 220 ? -7.730 -4.389 5.015 1.00 97.94 220 LEU A C 1
ATOM 1854 O O . LEU A 1 220 ? -7.295 -3.249 5.171 1.00 97.94 220 LEU A O 1
ATOM 1858 N N . TRP A 1 221 ? -7.772 -5.293 5.992 1.00 97.75 221 TRP A N 1
ATOM 1859 C CA . TRP A 1 221 ? -7.307 -5.049 7.356 1.00 97.75 221 TRP A CA 1
ATOM 1860 C C . TRP A 1 221 ? -5.782 -4.945 7.436 1.00 97.75 221 TRP A C 1
ATOM 1862 O O . TRP A 1 221 ? -5.254 -4.084 8.135 1.00 97.75 221 TRP A O 1
ATOM 1872 N N . ASN A 1 222 ? -5.054 -5.745 6.655 1.00 96.75 222 ASN A N 1
ATOM 1873 C CA . ASN A 1 222 ? -3.602 -5.619 6.517 1.00 96.75 222 ASN A CA 1
ATOM 1874 C C . ASN A 1 222 ? -3.200 -4.269 5.897 1.00 96.75 222 ASN A C 1
ATOM 1876 O O . ASN A 1 222 ? -2.206 -3.670 6.311 1.00 96.75 222 ASN A O 1
ATOM 1880 N N . HIS A 1 223 ? -3.982 -3.760 4.938 1.00 97.75 223 HIS A N 1
ATOM 1881 C CA . HIS A 1 223 ? -3.807 -2.401 4.417 1.00 97.75 223 HIS A CA 1
ATOM 1882 C C . HIS A 1 223 ? -4.151 -1.344 5.474 1.00 97.75 223 HIS A C 1
ATOM 1884 O O . HIS A 1 223 ? -3.360 -0.426 5.677 1.00 97.75 223 HIS A O 1
ATOM 1890 N N . ARG A 1 224 ? -5.253 -1.513 6.226 1.00 98.19 224 ARG A N 1
ATOM 1891 C CA . ARG A 1 224 ? -5.635 -0.614 7.333 1.00 98.19 224 ARG A CA 1
ATOM 1892 C C . ARG A 1 224 ? -4.533 -0.482 8.374 1.00 98.19 224 ARG A C 1
ATOM 1894 O O . ARG A 1 224 ? -4.232 0.637 8.773 1.00 98.19 224 ARG A O 1
ATOM 1901 N N . ARG A 1 225 ? -3.910 -1.595 8.781 1.00 97.50 225 ARG A N 1
ATOM 1902 C CA . ARG A 1 225 ? -2.783 -1.604 9.731 1.00 97.50 225 ARG A CA 1
ATOM 1903 C C . ARG A 1 225 ? -1.652 -0.706 9.260 1.00 97.50 225 ARG A C 1
ATOM 1905 O O . ARG A 1 225 ? -1.242 0.178 9.996 1.00 97.50 225 ARG A O 1
ATOM 1912 N N . PHE A 1 226 ? -1.213 -0.879 8.014 1.00 97.12 226 PHE A N 1
ATOM 1913 C CA . PHE A 1 226 ? -0.176 -0.030 7.430 1.00 97.12 226 PHE A CA 1
ATOM 1914 C C . PHE A 1 226 ? -0.572 1.454 7.436 1.00 97.12 226 PHE A C 1
ATOM 1916 O O . PHE A 1 226 ? 0.212 2.296 7.866 1.00 97.12 226 PHE A O 1
ATOM 1923 N N . LEU A 1 227 ? -1.790 1.772 6.981 1.00 97.88 227 LEU A N 1
ATOM 1924 C CA . LEU A 1 227 ? -2.254 3.158 6.910 1.00 97.88 227 LEU A CA 1
ATOM 1925 C C . LEU A 1 227 ? -2.311 3.804 8.296 1.00 97.88 227 LEU A C 1
ATOM 1927 O O . LEU A 1 227 ? -1.902 4.948 8.471 1.00 97.88 227 LEU A O 1
ATOM 1931 N N . SER A 1 228 ? -2.800 3.055 9.275 1.00 97.12 228 SER A N 1
ATOM 1932 C CA . SER A 1 228 ? -3.038 3.547 10.629 1.00 97.12 228 SER A CA 1
ATOM 1933 C C . SER A 1 228 ? -1.749 3.645 11.429 1.00 97.12 228 SER A C 1
ATOM 1935 O O . SER A 1 228 ? -1.612 4.580 12.207 1.00 97.12 228 SER A O 1
ATOM 1937 N N . GLN A 1 229 ? -0.777 2.754 11.186 1.00 93.94 229 GLN A N 1
ATOM 1938 C CA . GLN A 1 229 ? 0.553 2.826 11.796 1.00 93.94 229 GLN A CA 1
ATOM 1939 C C . GLN A 1 229 ? 1.174 4.201 11.584 1.00 93.94 229 GLN A C 1
ATOM 1941 O O . GLN A 1 229 ? 1.529 4.902 12.527 1.00 93.94 229 GLN A O 1
ATOM 1946 N N . TRP A 1 230 ? 1.275 4.575 10.313 1.00 93.38 230 TRP A N 1
ATOM 1947 C CA . TRP A 1 230 ? 1.921 5.805 9.913 1.00 93.38 230 TRP A CA 1
ATOM 1948 C C . TRP A 1 230 ? 1.078 7.013 10.328 1.00 93.38 230 TRP A C 1
ATOM 1950 O O . TRP A 1 230 ? 1.613 7.985 10.851 1.00 93.38 230 TRP A O 1
ATOM 1960 N N . TRP A 1 231 ? -0.249 6.936 10.153 1.00 95.19 231 TRP A N 1
ATOM 1961 C CA . TRP A 1 231 ? -1.147 8.042 10.483 1.00 95.19 231 TRP A CA 1
ATOM 1962 C C . TRP A 1 231 ? -1.123 8.376 11.974 1.00 95.19 231 TRP A C 1
ATOM 1964 O O . TRP A 1 231 ? -0.995 9.540 12.327 1.00 95.19 231 TRP A O 1
ATOM 1974 N N . VAL A 1 232 ? -1.172 7.377 12.858 1.00 92.88 232 VAL A N 1
ATOM 1975 C CA . VAL A 1 232 ? -1.094 7.603 14.309 1.00 92.88 232 VAL A CA 1
ATOM 1976 C C . VAL A 1 232 ? 0.239 8.231 14.699 1.00 92.88 232 VAL A C 1
ATOM 1978 O O . VAL A 1 232 ? 0.241 9.217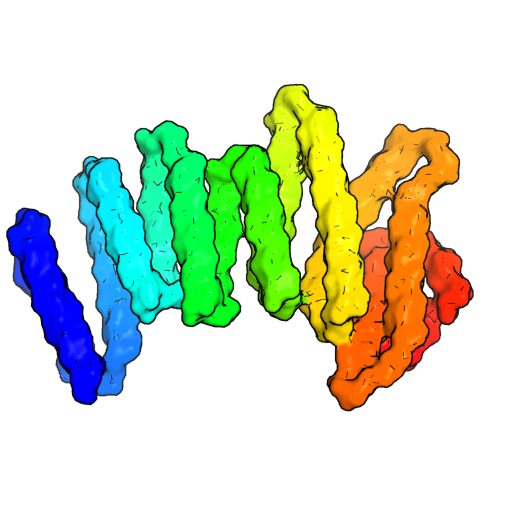 15.428 1.00 92.88 232 VAL A O 1
ATOM 1981 N N . GLN A 1 233 ? 1.359 7.721 14.180 1.00 90.56 233 GLN A N 1
ATOM 1982 C CA . GLN A 1 233 ? 2.680 8.306 14.439 1.00 90.56 233 GLN A CA 1
ATOM 1983 C C . GLN A 1 233 ? 2.751 9.770 13.987 1.00 90.56 233 GLN A C 1
ATOM 1985 O O . GLN A 1 233 ? 3.242 10.623 14.725 1.00 90.56 233 GLN A O 1
ATOM 1990 N N . HIS A 1 234 ? 2.204 10.077 12.808 1.00 90.06 234 HIS A N 1
ATOM 1991 C CA . HIS A 1 234 ? 2.107 11.445 12.313 1.00 90.06 234 HIS A CA 1
ATOM 1992 C C . HIS A 1 234 ? 1.269 12.331 13.247 1.00 90.06 234 HIS A C 1
ATOM 1994 O O . HIS A 1 234 ? 1.735 13.392 13.658 1.00 90.06 234 HIS A O 1
ATOM 2000 N N . LEU A 1 235 ? 0.074 11.889 13.645 1.00 90.50 235 LEU A N 1
ATOM 2001 C CA . LEU A 1 235 ? -0.801 12.667 14.524 1.00 90.50 235 LEU A CA 1
ATOM 2002 C C . LEU A 1 235 ? -0.174 12.930 15.899 1.00 90.50 235 LEU A C 1
ATOM 2004 O O . LEU A 1 235 ? -0.253 14.055 16.385 1.00 90.50 235 LEU A O 1
ATOM 2008 N N . LEU A 1 236 ? 0.490 11.936 16.494 1.00 88.25 236 LEU A N 1
ATOM 2009 C CA . LEU A 1 236 ? 1.206 12.109 17.763 1.00 88.25 236 LEU A CA 1
ATOM 2010 C C . LEU A 1 236 ? 2.349 13.121 17.631 1.00 88.25 236 LEU A C 1
ATOM 2012 O O . LEU A 1 236 ? 2.479 14.006 18.472 1.00 88.25 236 LEU A O 1
ATOM 2016 N N . SER A 1 237 ? 3.118 13.061 16.538 1.00 87.00 237 SER A N 1
ATOM 2017 C CA . SER A 1 237 ? 4.180 14.044 16.285 1.00 87.00 237 SER A CA 1
ATOM 2018 C C . SER A 1 237 ? 3.637 15.474 16.138 1.00 87.00 237 SER A C 1
ATOM 2020 O O . SER A 1 237 ? 4.263 16.430 16.590 1.00 87.00 237 SER A O 1
ATOM 2022 N N . CYS A 1 238 ? 2.439 15.639 15.563 1.00 83.69 238 CYS A N 1
ATOM 2023 C CA . CYS A 1 238 ? 1.776 16.939 15.481 1.00 83.69 238 CYS A CA 1
ATOM 2024 C C . CYS A 1 238 ? 1.284 17.430 16.852 1.00 83.69 238 CYS A C 1
ATOM 2026 O O . CYS A 1 238 ? 1.381 18.624 17.140 1.00 83.69 238 CYS A O 1
ATOM 2028 N N . GLU A 1 239 ? 0.784 16.535 17.705 1.00 82.19 239 GLU A N 1
ATOM 2029 C CA . GLU A 1 239 ? 0.330 16.862 19.064 1.00 82.19 239 GLU A CA 1
ATOM 2030 C C . GLU A 1 239 ? 1.469 17.394 19.938 1.00 82.19 239 GLU A C 1
ATOM 2032 O O . GLU A 1 239 ? 1.283 18.404 20.608 1.00 82.19 239 GLU A O 1
ATOM 2037 N N . GLU A 1 240 ? 2.669 16.816 19.856 1.00 76.00 240 GLU A N 1
ATOM 2038 C CA . GLU A 1 240 ? 3.848 17.324 20.580 1.00 76.00 240 GLU A CA 1
ATOM 2039 C C . GLU A 1 240 ? 4.222 18.761 20.183 1.00 76.00 240 GLU A C 1
ATOM 2041 O O . GLU A 1 240 ? 4.748 19.529 20.989 1.00 76.00 240 GLU A O 1
ATOM 2046 N N . THR A 1 241 ? 3.939 19.139 18.935 1.00 73.19 241 THR A N 1
ATOM 2047 C CA . THR A 1 241 ? 4.279 20.461 18.388 1.00 73.19 241 THR A CA 1
ATOM 2048 C C . THR A 1 241 ? 3.162 21.501 18.503 1.00 73.19 241 THR A C 1
ATOM 2050 O O . THR A 1 241 ? 3.416 22.685 18.273 1.00 73.19 241 THR A O 1
ATOM 2053 N N . SER A 1 242 ? 1.931 21.101 18.840 1.00 66.25 242 SER A N 1
ATOM 2054 C CA . SER A 1 242 ? 0.751 21.973 18.786 1.00 66.25 242 SER A CA 1
ATOM 2055 C C . SER A 1 242 ? 0.107 22.184 20.160 1.00 66.25 242 SER A C 1
ATOM 2057 O O . SER A 1 242 ? -0.046 21.266 20.951 1.00 66.25 242 SER A O 1
ATOM 2059 N N . LEU A 1 243 ? -0.320 23.419 20.442 1.00 57.97 243 LEU A N 1
ATOM 2060 C CA . LEU A 1 243 ? -1.020 23.806 21.680 1.00 57.97 243 LEU A CA 1
ATOM 2061 C C . LEU A 1 243 ? -2.550 23.634 21.577 1.00 57.97 243 LEU A C 1
ATOM 2063 O O . LEU A 1 243 ? -3.299 24.282 22.308 1.00 57.97 243 LEU A O 1
ATOM 2067 N N . SER A 1 244 ? -3.042 22.851 20.611 1.00 60.03 244 SER A N 1
ATOM 2068 C CA . SER A 1 244 ? -4.484 22.738 20.367 1.00 60.03 244 SER A CA 1
ATOM 2069 C C . SER A 1 244 ? -5.153 21.803 21.378 1.00 60.03 244 SER A C 1
ATOM 2071 O O . SER A 1 244 ? -4.600 20.763 21.724 1.00 60.03 244 SER A O 1
ATOM 2073 N N . ASN A 1 245 ? -6.363 22.156 21.821 1.00 57.03 245 ASN A N 1
ATOM 2074 C CA . ASN A 1 245 ? -7.124 21.368 22.799 1.00 57.03 245 ASN A CA 1
ATOM 2075 C C . ASN A 1 245 ? -7.757 20.092 22.212 1.00 57.03 245 ASN A C 1
ATOM 2077 O O . ASN A 1 245 ? -8.236 19.255 22.973 1.00 57.03 245 ASN A O 1
ATOM 2081 N N . GLU A 1 246 ? -7.815 19.949 20.884 1.00 67.44 246 GLU A N 1
ATOM 2082 C CA . GLU A 1 246 ? -8.465 18.816 20.222 1.00 67.44 246 GLU A CA 1
ATOM 2083 C C . GLU A 1 246 ? -7.409 17.849 19.683 1.00 67.44 246 GLU A C 1
ATOM 2085 O O . GLU A 1 246 ? -6.730 18.123 18.694 1.00 67.44 246 GLU A O 1
ATOM 2090 N N . SER A 1 247 ? -7.257 16.703 20.348 1.00 83.75 247 SER A N 1
ATOM 2091 C CA . SER A 1 247 ? -6.335 15.662 19.902 1.00 83.75 247 SER A CA 1
ATOM 2092 C C . SER A 1 247 ? -6.869 15.009 18.621 1.00 83.75 247 SER A C 1
ATOM 2094 O O . SER A 1 247 ? -7.889 14.317 18.604 1.00 83.75 247 SER A O 1
ATOM 2096 N N . LEU A 1 248 ? -6.171 15.221 17.506 1.00 88.69 248 LEU A N 1
ATOM 2097 C CA . LEU A 1 248 ? -6.518 14.587 16.235 1.00 88.69 248 LEU A CA 1
ATOM 2098 C C . LEU A 1 248 ? -6.312 13.067 16.295 1.00 88.69 248 LEU A C 1
ATOM 2100 O O . LEU A 1 248 ? -7.069 12.329 15.657 1.00 88.69 248 LEU A O 1
ATOM 2104 N N . ALA A 1 249 ? -5.330 12.589 17.072 1.00 90.50 249 ALA A N 1
ATOM 2105 C CA . ALA A 1 249 ? -5.154 11.160 17.325 1.00 90.50 249 ALA A CA 1
ATOM 2106 C C . ALA A 1 249 ? -6.376 10.583 18.048 1.00 90.50 249 ALA A C 1
ATOM 2108 O O . ALA A 1 249 ? -6.861 9.514 17.682 1.00 90.50 249 ALA A O 1
ATOM 2109 N N . ASP A 1 250 ? -6.930 11.318 19.008 1.00 91.44 250 ASP A N 1
ATOM 2110 C CA . ASP A 1 250 ? -8.126 10.924 19.744 1.00 91.44 250 ASP A CA 1
ATOM 2111 C C . ASP A 1 250 ? -9.356 10.817 18.844 1.00 91.44 250 ASP A C 1
ATOM 2113 O O . ASP A 1 250 ? -10.133 9.863 18.970 1.00 91.44 250 ASP A O 1
ATOM 2117 N N . LEU A 1 251 ? -9.524 11.762 17.916 1.00 92.75 251 LEU A N 1
ATOM 2118 C CA . LEU A 1 251 ? -10.589 11.714 16.918 1.00 92.75 251 LEU A CA 1
ATOM 2119 C C . LEU A 1 251 ? -10.436 10.486 16.010 1.00 92.75 251 LEU A C 1
ATOM 2121 O O . LEU A 1 251 ? -11.407 9.762 15.788 1.00 92.75 251 LEU A O 1
ATOM 2125 N N . PHE A 1 252 ? -9.223 10.229 15.516 1.00 95.19 252 PHE A N 1
ATOM 2126 C CA . PHE A 1 252 ? -8.943 9.073 14.666 1.00 95.19 252 PHE A CA 1
ATOM 2127 C C . PHE A 1 252 ? -9.209 7.750 15.396 1.00 95.19 252 PHE A C 1
ATOM 2129 O O . PHE A 1 252 ? -9.954 6.910 14.899 1.00 95.19 252 PHE A O 1
ATOM 2136 N N . LEU A 1 253 ? -8.680 7.578 16.609 1.00 95.31 253 LEU A N 1
ATOM 2137 C CA . LEU A 1 253 ? -8.894 6.363 17.396 1.00 95.31 253 LEU A CA 1
ATOM 2138 C C . LEU A 1 253 ? -10.375 6.162 17.737 1.00 95.31 253 LEU A C 1
ATOM 2140 O O . LEU A 1 253 ? -10.854 5.033 17.716 1.00 95.31 253 LEU A O 1
ATOM 2144 N N . SER A 1 254 ? -11.133 7.235 17.977 1.00 95.25 254 SER A N 1
ATOM 2145 C CA . SER A 1 254 ? -12.586 7.131 18.182 1.00 95.25 254 SER A CA 1
ATOM 2146 C C . SER A 1 254 ? -13.306 6.589 16.942 1.00 95.25 254 SER A C 1
ATOM 2148 O O . SER A 1 254 ? -14.225 5.782 17.073 1.00 95.25 254 SER A O 1
ATOM 2150 N N . GLN A 1 255 ? -12.865 6.973 15.739 1.00 96.00 255 GLN A N 1
ATOM 2151 C CA . GLN A 1 255 ? -13.390 6.424 14.483 1.00 96.00 255 GLN A CA 1
ATOM 2152 C C . GLN A 1 255 ? -13.046 4.936 14.328 1.00 96.00 255 GLN A C 1
ATOM 2154 O O . GLN A 1 255 ? -13.913 4.155 13.936 1.00 96.00 255 GLN A O 1
ATOM 2159 N N . GLU A 1 256 ? -11.836 4.513 14.708 1.00 97.19 256 GLU A N 1
ATOM 2160 C CA . GLU A 1 256 ? -11.457 3.093 14.672 1.00 97.19 256 GLU A CA 1
ATOM 2161 C C . GLU A 1 256 ? -12.305 2.243 15.628 1.00 97.19 256 GLU A C 1
ATOM 2163 O O . GLU A 1 256 ? -12.725 1.138 15.280 1.00 97.19 256 GLU A O 1
ATOM 2168 N N . ILE A 1 257 ? -12.609 2.769 16.818 1.00 96.69 257 ILE A N 1
ATOM 2169 C CA . ILE A 1 257 ? -13.483 2.105 17.794 1.00 96.69 257 ILE A CA 1
ATOM 2170 C C . ILE A 1 257 ? -14.930 2.052 17.289 1.00 96.69 257 ILE A C 1
ATOM 2172 O O . ILE A 1 257 ? -15.604 1.038 17.470 1.00 96.69 257 ILE A O 1
ATOM 2176 N N . HIS A 1 258 ? -15.401 3.090 16.593 1.00 96.38 258 HIS A N 1
ATOM 2177 C CA . HIS A 1 258 ? -16.706 3.057 15.934 1.00 96.38 258 HIS A CA 1
ATOM 2178 C C . HIS A 1 258 ? -16.755 1.985 14.837 1.00 96.38 258 HIS A C 1
ATOM 2180 O O . HIS A 1 258 ? -17.711 1.215 14.774 1.00 96.38 258 HIS A O 1
ATOM 2186 N N . LEU A 1 259 ? -15.710 1.873 14.010 1.00 96.81 259 LEU A N 1
ATOM 2187 C CA . LEU A 1 259 ? -15.609 0.821 12.995 1.00 96.81 259 LEU A CA 1
ATOM 2188 C C . LEU A 1 259 ? -15.628 -0.582 13.625 1.00 96.81 259 LEU A C 1
ATOM 2190 O O . LEU A 1 259 ? -16.295 -1.475 13.100 1.00 96.81 259 LEU A O 1
ATOM 2194 N N . LEU A 1 260 ? -14.942 -0.780 14.758 1.00 96.88 260 LEU A N 1
ATOM 2195 C CA . LEU A 1 260 ? -15.024 -2.018 15.541 1.00 96.88 260 LEU A CA 1
ATOM 2196 C C . LEU A 1 260 ? -16.459 -2.282 16.019 1.00 96.88 260 LEU A C 1
ATOM 2198 O O . LEU A 1 260 ? -16.954 -3.396 15.848 1.00 96.88 260 LEU A O 1
ATOM 2202 N N . SER A 1 261 ? -17.112 -1.283 16.617 1.00 95.44 261 SER A N 1
ATOM 2203 C CA . SER A 1 261 ? -18.484 -1.395 17.126 1.00 95.44 261 SER A CA 1
ATOM 2204 C C . SER A 1 261 ? -19.457 -1.809 16.019 1.00 95.44 261 SER A C 1
ATOM 2206 O O . SER A 1 261 ? -20.236 -2.746 16.192 1.00 95.44 261 SER A O 1
ATOM 2208 N N . ASP A 1 262 ? -19.333 -1.197 14.841 1.00 94.56 262 ASP A N 1
ATOM 2209 C CA . ASP A 1 262 ? -20.141 -1.544 13.672 1.00 94.56 262 ASP A CA 1
ATOM 2210 C C . ASP A 1 262 ? -19.900 -2.985 13.210 1.00 94.56 262 ASP A C 1
ATOM 2212 O O . ASP A 1 262 ? -20.843 -3.682 12.839 1.00 94.56 262 ASP A O 1
ATOM 2216 N N . CYS A 1 263 ? -18.648 -3.457 13.248 1.00 94.56 263 CYS A N 1
ATOM 2217 C CA . CYS A 1 263 ? -18.335 -4.848 12.923 1.00 94.56 263 CYS A CA 1
ATOM 2218 C C . CYS A 1 263 ? -18.949 -5.808 13.951 1.00 94.56 263 CYS A C 1
ATOM 2220 O O . CYS A 1 263 ? -19.529 -6.815 13.559 1.00 94.56 263 CYS A O 1
ATOM 2222 N N . LEU A 1 264 ? -18.861 -5.493 15.248 1.00 92.81 264 LEU A N 1
ATOM 2223 C CA . LEU A 1 264 ? -19.438 -6.297 16.335 1.00 92.81 264 LEU A CA 1
ATOM 2224 C C . LEU A 1 264 ? -20.970 -6.364 16.282 1.00 92.81 264 LEU A C 1
ATOM 2226 O O . LEU A 1 264 ? -21.543 -7.375 16.681 1.00 92.81 264 LEU A O 1
ATOM 2230 N N . GLY A 1 265 ? -21.619 -5.289 15.829 1.00 89.75 265 GLY A N 1
ATOM 2231 C CA . GLY A 1 265 ? -23.071 -5.195 15.687 1.00 89.75 265 GLY A CA 1
ATOM 2232 C C . GLY A 1 265 ? -23.619 -5.724 14.360 1.00 89.75 265 GLY A C 1
ATOM 2233 O O . GLY A 1 265 ? -24.835 -5.710 14.165 1.00 89.75 265 GLY A O 1
ATOM 2234 N N . ALA A 1 266 ? -22.760 -6.168 13.438 1.00 87.56 266 ALA A N 1
ATOM 2235 C CA . ALA A 1 266 ? -23.196 -6.663 12.141 1.00 87.56 266 ALA A CA 1
ATOM 2236 C C . ALA A 1 266 ? -24.024 -7.959 12.294 1.00 87.56 266 ALA A C 1
ATOM 2238 O O . ALA A 1 266 ? -23.653 -8.841 13.074 1.00 87.56 266 ALA A O 1
ATOM 2239 N N . PRO A 1 267 ? -25.147 -8.097 11.562 1.00 83.12 267 PRO A N 1
ATOM 2240 C CA . PRO A 1 267 ? -25.953 -9.310 11.609 1.00 83.12 267 PRO A CA 1
ATOM 2241 C C . PRO A 1 267 ? -25.132 -10.491 11.089 1.00 83.12 267 PRO A C 1
ATOM 2243 O O . PRO A 1 267 ? -24.401 -10.349 10.112 1.00 83.12 267 PRO A O 1
ATOM 2246 N N . GLY A 1 268 ? -25.261 -11.651 11.736 1.00 76.75 268 GLY A N 1
ATOM 2247 C CA . GLY A 1 268 ? -24.562 -12.857 11.300 1.00 76.75 268 GLY A CA 1
ATOM 2248 C C . GLY A 1 268 ? -24.941 -13.243 9.870 1.00 76.75 268 GLY A C 1
ATOM 2249 O O . GLY A 1 268 ? -26.111 -13.170 9.492 1.00 76.75 268 GLY A O 1
ATOM 2250 N N . ASP A 1 269 ? -23.949 -13.661 9.091 1.00 81.56 269 ASP A N 1
ATOM 2251 C CA . ASP A 1 269 ? -24.125 -14.121 7.720 1.00 81.56 269 ASP A CA 1
ATOM 2252 C C . ASP A 1 269 ? -24.046 -15.654 7.612 1.00 81.56 269 ASP A C 1
ATOM 2254 O O . ASP A 1 269 ? -23.459 -16.339 8.451 1.00 81.56 269 ASP A O 1
ATOM 2258 N N . GLU A 1 270 ? -24.626 -16.194 6.540 1.00 75.25 270 GLU A N 1
ATOM 2259 C CA . GLU A 1 270 ? -24.666 -17.635 6.258 1.00 75.25 270 GLU A CA 1
ATOM 2260 C C . GLU A 1 270 ? -23.277 -18.227 5.947 1.00 75.25 270 GLU A C 1
ATOM 2262 O O . GLU A 1 270 ? -23.042 -19.415 6.167 1.00 75.25 270 GLU A O 1
ATOM 2267 N N . PHE A 1 271 ? -22.334 -17.404 5.476 1.00 78.81 271 PHE A N 1
ATOM 2268 C CA . PHE A 1 271 ? -21.012 -17.830 5.007 1.00 78.81 271 PHE A CA 1
ATOM 2269 C C . PHE A 1 271 ? -19.893 -17.621 6.044 1.00 78.81 271 PHE A C 1
ATOM 2271 O O . PHE A 1 271 ? -18.739 -17.974 5.785 1.00 78.81 271 PHE A O 1
ATOM 2278 N N . GLY A 1 272 ? -20.216 -17.085 7.226 1.00 84.62 272 GLY A N 1
ATOM 2279 C CA . GLY A 1 272 ? -19.274 -16.790 8.305 1.00 84.62 272 GLY A CA 1
ATOM 2280 C C . GLY A 1 272 ? -18.328 -15.610 8.041 1.00 84.62 272 GLY A C 1
ATOM 2281 O O . GLY A 1 272 ? -17.386 -15.412 8.814 1.00 84.62 272 GLY A O 1
ATOM 2282 N N . GLU A 1 273 ? -18.544 -14.817 6.988 1.00 87.94 273 GLU A N 1
ATOM 2283 C CA . GLU A 1 273 ? -17.718 -13.650 6.654 1.00 87.94 273 GLU A CA 1
ATOM 2284 C C . GLU A 1 273 ? -17.791 -12.558 7.736 1.00 87.94 273 GLU A C 1
ATOM 2286 O O . GLU A 1 273 ? -16.773 -11.947 8.063 1.0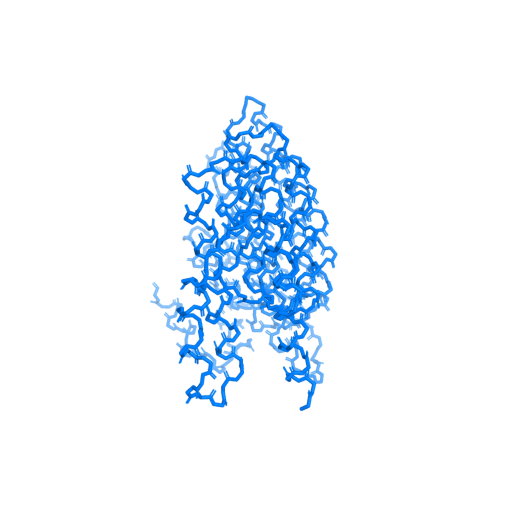0 87.94 273 GLU A O 1
ATOM 2291 N N . THR A 1 274 ? -18.954 -12.360 8.357 1.00 89.94 274 THR A N 1
ATOM 2292 C CA . THR A 1 274 ? -19.183 -11.456 9.489 1.00 89.94 274 THR A CA 1
ATOM 2293 C C . THR A 1 274 ? -18.418 -11.914 10.724 1.00 89.94 274 THR A C 1
ATOM 2295 O O . THR A 1 274 ? -17.804 -11.098 11.410 1.00 89.94 274 THR A O 1
ATOM 2298 N N . ARG A 1 275 ? -18.361 -13.226 10.989 1.00 90.62 275 ARG A N 1
ATOM 2299 C CA . ARG A 1 275 ? -17.548 -13.757 12.095 1.00 90.62 275 ARG A CA 1
ATOM 2300 C C . ARG A 1 275 ? -16.065 -13.452 11.875 1.00 90.62 275 ARG A C 1
ATOM 2302 O O . ARG A 1 275 ? -15.399 -12.961 12.785 1.00 90.62 275 ARG A O 1
ATOM 2309 N N . VAL A 1 276 ? -15.559 -13.699 10.664 1.00 93.31 276 VAL A N 1
ATOM 2310 C CA . VAL A 1 276 ? -14.166 -13.383 10.302 1.00 93.31 276 VAL A CA 1
ATOM 2311 C C . VAL A 1 276 ? -13.912 -11.875 10.380 1.00 93.31 276 VAL A C 1
ATOM 2313 O O . VAL A 1 276 ? -12.869 -11.447 10.865 1.00 93.31 276 VAL A O 1
ATOM 2316 N N . GLN A 1 277 ? -14.867 -11.052 9.950 1.00 95.31 277 GLN A N 1
ATOM 2317 C CA . GLN A 1 277 ? -14.780 -9.596 10.028 1.00 95.31 277 GLN A CA 1
ATOM 2318 C C . GLN A 1 277 ? -14.624 -9.098 11.468 1.00 95.31 277 GLN A C 1
ATOM 2320 O O . GLN A 1 277 ? -13.752 -8.273 11.734 1.00 95.31 277 GLN A O 1
ATOM 2325 N N . VAL A 1 278 ? -15.449 -9.604 12.387 1.00 95.00 278 VAL A N 1
ATOM 2326 C CA . VAL A 1 278 ? -15.390 -9.266 13.815 1.00 95.00 278 VAL A CA 1
ATOM 2327 C C . VAL A 1 278 ? -14.032 -9.631 14.407 1.00 95.00 278 VAL A C 1
ATOM 2329 O O . VAL A 1 278 ? -13.425 -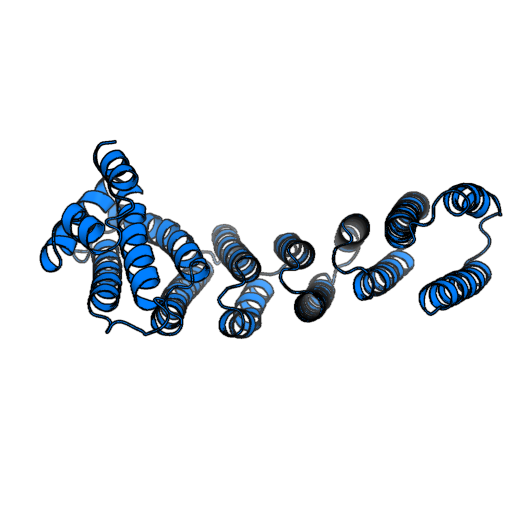8.828 15.116 1.00 95.00 278 VAL A O 1
ATOM 2332 N N . GLU A 1 279 ? -13.528 -10.820 14.081 1.00 94.62 279 GLU A N 1
ATOM 2333 C CA . GLU A 1 279 ? -12.201 -11.256 14.503 1.00 94.62 279 GLU A CA 1
ATOM 2334 C C . GLU A 1 279 ? -11.101 -10.320 13.980 1.00 94.62 279 GLU A C 1
ATOM 2336 O O . GLU A 1 279 ? -10.260 -9.862 14.755 1.00 94.62 279 GLU A O 1
ATOM 2341 N N . LEU A 1 280 ? -11.113 -9.996 12.685 1.00 96.31 280 LEU A N 1
ATOM 2342 C CA . LEU A 1 280 ? -10.121 -9.107 12.079 1.00 96.31 280 LEU A CA 1
ATOM 2343 C C . LEU A 1 280 ? -10.167 -7.697 12.681 1.00 96.31 280 LEU A C 1
ATOM 2345 O O . LEU A 1 280 ? -9.108 -7.126 12.948 1.00 96.31 280 LEU A O 1
ATOM 2349 N N . ALA A 1 281 ? -11.363 -7.170 12.957 1.00 97.31 281 ALA A N 1
ATOM 2350 C CA . ALA A 1 281 ? -11.554 -5.878 13.609 1.00 97.31 281 ALA A CA 1
ATOM 2351 C C . ALA A 1 281 ? -10.993 -5.864 15.038 1.00 97.31 281 ALA A C 1
ATOM 2353 O O . ALA A 1 281 ? -10.235 -4.965 15.401 1.00 97.31 281 ALA A O 1
ATOM 2354 N N . ALA A 1 282 ? -11.299 -6.883 15.845 1.00 96.19 282 ALA A N 1
ATOM 2355 C CA . ALA A 1 282 ? -10.794 -6.981 17.213 1.00 96.19 282 ALA A CA 1
ATOM 2356 C C . ALA A 1 282 ? -9.265 -7.141 17.249 1.00 96.19 282 ALA A C 1
ATOM 2358 O O . ALA A 1 282 ? -8.581 -6.463 18.017 1.00 96.19 282 ALA A O 1
ATOM 2359 N N . LEU A 1 283 ? -8.708 -7.983 16.372 1.00 95.44 283 LEU A N 1
ATOM 2360 C CA . LEU A 1 283 ? -7.259 -8.151 16.237 1.00 95.44 283 LEU A CA 1
ATOM 2361 C C . LEU A 1 283 ? -6.571 -6.895 15.698 1.00 95.44 283 LEU A C 1
ATOM 2363 O O . LEU A 1 283 ? -5.386 -6.689 15.947 1.00 95.44 283 LEU A O 1
ATOM 2367 N N . TYR A 1 284 ? -7.268 -6.076 14.916 1.00 97.25 284 TYR A N 1
ATOM 2368 C CA . TYR A 1 284 ? -6.773 -4.778 14.484 1.00 97.25 284 TYR A CA 1
ATOM 2369 C C . TYR A 1 284 ? -6.686 -3.787 15.654 1.00 97.25 284 TYR A C 1
ATOM 2371 O O . TYR A 1 284 ? -5.645 -3.151 15.807 1.00 97.25 284 TYR A O 1
ATOM 2379 N N . ILE A 1 285 ? -7.707 -3.722 16.516 1.00 96.56 285 ILE A N 1
ATOM 2380 C CA . ILE A 1 285 ? -7.684 -2.861 17.711 1.00 96.56 285 ILE A CA 1
ATOM 2381 C C . ILE A 1 285 ? -6.627 -3.314 18.728 1.00 96.56 285 ILE A C 1
ATOM 2383 O O . ILE A 1 285 ? -5.923 -2.481 19.289 1.00 96.56 285 ILE A O 1
ATOM 2387 N N . LEU A 1 286 ? -6.440 -4.623 18.913 1.00 94.56 286 LEU A N 1
ATOM 2388 C CA . LEU A 1 286 ? -5.305 -5.131 19.691 1.00 94.56 286 LEU A CA 1
ATOM 2389 C C . LEU A 1 286 ? -3.969 -4.710 19.062 1.00 94.56 286 LEU A C 1
ATOM 2391 O O . LEU A 1 286 ? -3.054 -4.281 19.746 1.00 94.56 286 LEU A O 1
ATOM 2395 N N . TRP A 1 287 ? -3.833 -4.828 17.742 1.00 95.19 287 TRP A N 1
ATOM 2396 C CA . TRP A 1 287 ? -2.579 -4.482 17.077 1.00 95.19 287 TRP A CA 1
ATOM 2397 C C . TRP A 1 287 ? -2.252 -2.982 17.173 1.00 95.19 287 TRP A C 1
ATOM 2399 O O . TRP A 1 287 ? -1.085 -2.636 17.362 1.00 95.19 287 TRP A O 1
ATOM 2409 N N . ILE A 1 288 ? -3.253 -2.097 17.056 1.00 94.31 288 ILE A N 1
ATOM 2410 C CA . ILE A 1 288 ? -3.032 -0.645 17.129 1.00 94.31 288 ILE A CA 1
ATOM 2411 C C . ILE A 1 288 ? -2.705 -0.192 18.558 1.00 94.31 288 ILE A C 1
ATOM 2413 O O . ILE A 1 288 ? -1.870 0.694 18.718 1.00 94.31 288 ILE A O 1
ATOM 2417 N N . SER A 1 289 ? -3.286 -0.824 19.589 1.00 93.31 289 SER A N 1
ATOM 2418 C CA . SER A 1 289 ? -2.966 -0.510 20.990 1.00 93.31 289 SER A CA 1
ATOM 2419 C C . SER A 1 289 ? -1.525 -0.851 21.356 1.00 93.31 289 SER A C 1
ATOM 2421 O O . SER A 1 289 ? -0.952 -0.198 22.216 1.00 93.31 289 SER A O 1
ATOM 2423 N N . GLU A 1 290 ? -0.922 -1.836 20.691 1.00 91.00 290 GLU A N 1
ATOM 2424 C CA . GLU A 1 290 ? 0.461 -2.257 20.944 1.00 91.00 290 GLU A CA 1
ATOM 2425 C C . GLU A 1 290 ? 1.510 -1.478 20.126 1.00 91.00 290 GLU A C 1
ATOM 2427 O O . GLU A 1 290 ? 2.685 -1.837 20.135 1.00 91.00 290 GLU A O 1
ATOM 2432 N N . GLN A 1 291 ? 1.126 -0.425 19.390 1.00 86.88 291 GLN A N 1
ATOM 2433 C CA . GLN A 1 291 ? 2.099 0.375 18.629 1.00 86.88 291 GLN A CA 1
ATOM 2434 C C . GLN A 1 291 ? 2.892 1.356 19.501 1.00 86.88 291 GLN A C 1
ATOM 2436 O O . GLN A 1 291 ? 4.046 1.637 19.187 1.00 86.88 291 GLN A O 1
ATOM 2441 N N . ASP A 1 292 ? 2.273 1.897 20.553 1.00 88.12 292 ASP A N 1
ATOM 2442 C CA . ASP A 1 292 ? 2.857 2.914 21.430 1.00 88.12 292 ASP A CA 1
ATOM 2443 C C . ASP A 1 292 ? 2.082 2.993 22.762 1.00 88.12 292 ASP A C 1
ATOM 2445 O O . ASP A 1 292 ? 0.870 2.766 22.801 1.00 88.12 292 ASP A O 1
ATOM 2449 N N . ALA A 1 293 ? 2.759 3.330 23.865 1.00 88.75 293 ALA A N 1
ATOM 2450 C CA . ALA A 1 293 ? 2.147 3.364 25.196 1.00 88.75 293 ALA A CA 1
ATOM 2451 C C . ALA A 1 293 ? 1.069 4.457 25.348 1.00 88.75 293 ALA A C 1
ATOM 2453 O O . ALA A 1 293 ? 0.054 4.230 26.013 1.00 88.75 293 ALA A O 1
ATOM 2454 N N . ALA A 1 294 ? 1.247 5.622 24.718 1.00 88.62 294 ALA A N 1
ATOM 2455 C CA . ALA A 1 294 ? 0.236 6.676 24.708 1.00 88.62 294 ALA A CA 1
ATOM 2456 C C . ALA A 1 294 ? -0.986 6.247 23.884 1.00 88.62 294 ALA A C 1
ATOM 2458 O O . ALA A 1 294 ? -2.127 6.476 24.294 1.00 88.62 294 ALA A O 1
ATOM 2459 N N . VAL A 1 295 ? -0.763 5.554 22.762 1.00 91.50 295 VAL A N 1
ATOM 2460 C CA . VAL A 1 295 ? -1.845 4.979 21.943 1.00 91.50 295 VAL A CA 1
ATOM 2461 C C . VAL A 1 295 ? -2.621 3.934 22.732 1.00 91.50 295 VAL A C 1
ATOM 2463 O O . VAL A 1 295 ? -3.850 3.964 22.710 1.00 91.50 295 VAL A O 1
ATOM 2466 N N . LYS A 1 296 ? -1.935 3.060 23.478 1.00 92.56 296 LYS A N 1
ATOM 2467 C CA . LYS A 1 296 ? -2.566 2.056 24.344 1.00 92.56 296 LYS A CA 1
ATOM 2468 C C . LYS A 1 296 ? -3.563 2.689 25.310 1.00 92.56 296 LYS A C 1
ATOM 2470 O O . LYS A 1 296 ? -4.735 2.318 25.300 1.00 92.56 296 LYS A O 1
ATOM 2475 N N . GLY A 1 297 ? -3.131 3.705 26.062 1.00 91.12 297 GLY A N 1
ATOM 2476 C CA . GLY A 1 297 ? -4.002 4.425 26.996 1.00 91.12 297 GLY A CA 1
ATOM 2477 C C . GLY A 1 297 ? -5.202 5.083 26.305 1.00 91.12 297 GLY A C 1
ATOM 2478 O O . GLY A 1 297 ? -6.339 4.931 26.757 1.00 91.12 297 GLY A O 1
ATOM 2479 N N . LYS A 1 298 ? -4.972 5.747 25.162 1.00 93.06 298 LYS A N 1
ATOM 2480 C CA . LYS A 1 298 ? -6.035 6.386 24.366 1.00 93.06 298 LYS A CA 1
ATOM 2481 C C . LYS A 1 298 ? -7.053 5.375 23.822 1.00 93.06 298 LYS A C 1
ATOM 2483 O O . LYS A 1 298 ? -8.252 5.669 23.813 1.00 93.06 298 LYS A O 1
ATOM 2488 N N . VAL A 1 299 ? -6.601 4.203 23.370 1.00 93.62 299 VAL A N 1
ATOM 2489 C CA . VAL A 1 299 ? -7.462 3.113 22.880 1.00 93.62 299 VAL A CA 1
ATOM 2490 C C . VAL A 1 299 ? -8.288 2.528 24.022 1.00 93.62 299 VAL A C 1
ATOM 2492 O O . VAL A 1 299 ? -9.507 2.424 23.890 1.00 93.62 299 VAL A O 1
ATOM 2495 N N . GLU A 1 300 ? -7.658 2.186 25.147 1.00 92.81 300 GLU A N 1
ATOM 2496 C CA . GLU A 1 300 ? -8.336 1.602 26.310 1.00 92.81 300 GLU A CA 1
ATOM 2497 C C . GLU A 1 300 ? -9.428 2.520 26.864 1.00 92.81 300 GLU A C 1
ATOM 2499 O O . GLU A 1 300 ? -10.518 2.055 27.194 1.00 92.81 300 GLU A O 1
ATOM 2504 N N . GLU A 1 301 ? -9.172 3.829 26.923 1.00 92.81 301 GLU A N 1
ATOM 2505 C CA . GLU A 1 301 ? -10.159 4.816 27.353 1.00 92.81 301 GLU A CA 1
ATOM 2506 C C . GLU A 1 301 ? -11.411 4.812 26.466 1.00 92.81 301 GLU A C 1
ATOM 2508 O O . GLU A 1 301 ? -12.532 4.761 26.976 1.00 92.81 301 GLU A O 1
ATOM 2513 N N . ARG A 1 302 ? -11.226 4.824 25.143 1.00 93.69 302 ARG A N 1
ATOM 2514 C CA . ARG A 1 302 ? -12.323 4.896 24.161 1.00 93.69 302 ARG A CA 1
ATOM 2515 C C . ARG A 1 302 ? -13.091 3.586 24.055 1.00 93.69 302 ARG A C 1
ATOM 2517 O O . ARG A 1 302 ? -14.310 3.590 23.860 1.00 93.69 302 ARG A O 1
ATOM 2524 N N . LEU A 1 303 ? -12.397 2.466 24.239 1.00 94.12 303 LEU A N 1
ATOM 2525 C CA . LEU A 1 303 ? -12.986 1.136 24.165 1.00 94.12 303 LEU A CA 1
ATOM 2526 C C . LEU A 1 303 ? -13.960 0.853 25.322 1.00 94.12 303 LEU A C 1
ATOM 2528 O O . LEU A 1 303 ? -14.850 0.026 25.151 1.00 94.12 303 LEU A O 1
ATOM 2532 N N . LYS A 1 304 ? -13.887 1.588 26.448 1.00 90.94 304 LYS A N 1
ATOM 2533 C CA . LYS A 1 304 ? -14.804 1.443 27.604 1.00 90.94 304 LYS A CA 1
ATOM 2534 C C . LYS A 1 304 ? -16.290 1.441 27.229 1.00 90.94 304 LYS A C 1
ATOM 2536 O O . LYS A 1 304 ? -17.078 0.789 27.904 1.00 90.94 304 LYS A O 1
ATOM 2541 N N . SER A 1 305 ? -16.668 2.155 26.168 1.00 86.94 305 SER A N 1
ATOM 2542 C CA . SER A 1 305 ? -18.046 2.197 25.657 1.00 86.94 305 SER A CA 1
ATOM 2543 C C . SER A 1 305 ? -18.522 0.872 25.036 1.00 86.94 305 SER A C 1
ATOM 2545 O O . SER A 1 305 ? -19.719 0.599 25.014 1.00 86.94 305 SER A O 1
ATOM 2547 N N . VAL A 1 306 ? -17.593 0.042 24.558 1.00 88.94 306 VAL A N 1
ATOM 2548 C CA . VAL A 1 306 ? -17.838 -1.243 23.882 1.00 88.94 306 VAL A CA 1
ATOM 2549 C C . VAL A 1 306 ? -17.578 -2.435 24.820 1.00 88.94 306 VAL A C 1
ATOM 2551 O O . VAL A 1 306 ? -18.248 -3.468 24.718 1.00 88.94 306 VAL A O 1
ATOM 2554 N N . GLY A 1 307 ? -16.613 -2.296 25.732 1.00 90.25 307 GLY A N 1
ATOM 2555 C CA . GLY A 1 307 ? -16.179 -3.309 26.700 1.00 90.25 307 GLY A CA 1
ATOM 2556 C C . GLY A 1 307 ? -14.666 -3.260 26.918 1.00 90.25 307 GLY A C 1
ATOM 2557 O O . GLY A 1 307 ? -13.954 -2.527 26.236 1.00 90.25 307 GLY A O 1
ATOM 2558 N N . SER A 1 308 ? -14.130 -4.045 27.853 1.00 91.06 308 SER A N 1
ATOM 2559 C CA . SER A 1 308 ? -12.666 -4.155 27.962 1.00 91.06 308 SER A CA 1
ATOM 2560 C C . SER A 1 308 ? -12.069 -4.826 26.713 1.00 91.06 308 SER A C 1
ATOM 2562 O O . SER A 1 308 ? -12.722 -5.645 26.065 1.00 91.06 308 SER A O 1
ATOM 2564 N N . LEU A 1 309 ? -10.803 -4.541 26.373 1.00 90.88 309 LEU A N 1
ATOM 2565 C CA . LEU A 1 309 ? -10.140 -5.171 25.215 1.00 90.88 309 LEU A CA 1
ATOM 2566 C C . LEU A 1 309 ? -10.173 -6.702 25.306 1.00 90.88 309 LEU A C 1
ATOM 2568 O O . LEU A 1 309 ? -10.422 -7.394 24.320 1.00 90.88 309 LEU A O 1
ATOM 2572 N N . LYS A 1 310 ? -10.028 -7.225 26.525 1.00 90.44 310 LYS A N 1
ATOM 2573 C CA . LYS A 1 310 ? -10.174 -8.647 26.832 1.00 90.44 310 LYS A CA 1
ATOM 2574 C C . LYS A 1 310 ? -11.578 -9.176 26.526 1.00 90.44 310 LYS A C 1
ATOM 2576 O O . LYS A 1 310 ? -11.695 -10.246 25.936 1.00 90.44 310 LYS A O 1
ATOM 2581 N N . GLU A 1 311 ? -12.635 -8.459 26.904 1.00 91.44 311 GLU A N 1
ATOM 2582 C CA . GLU A 1 311 ? -14.021 -8.846 26.594 1.00 91.44 311 GLU A CA 1
ATOM 2583 C C . GLU A 1 311 ? -14.299 -8.827 25.092 1.00 91.44 311 GLU A C 1
ATOM 2585 O O . GLU A 1 311 ? -14.932 -9.748 24.573 1.00 91.44 311 GLU A O 1
ATOM 2590 N N . VAL A 1 312 ? -13.801 -7.807 24.389 1.00 93.12 312 VAL A N 1
ATOM 2591 C CA . VAL A 1 312 ? -13.931 -7.695 22.932 1.00 93.12 312 VAL A CA 1
ATOM 2592 C C . VAL A 1 312 ? -13.261 -8.885 22.249 1.00 93.12 312 VAL A C 1
ATOM 2594 O O . VAL A 1 312 ? -13.888 -9.552 21.429 1.00 93.12 312 VAL A O 1
ATOM 2597 N N . LEU A 1 313 ? -12.023 -9.215 22.625 1.00 92.69 313 LEU A N 1
ATOM 2598 C CA . LEU A 1 313 ? -11.279 -10.347 22.064 1.00 92.69 313 LEU A CA 1
ATOM 2599 C C . LEU A 1 313 ? -11.898 -11.703 22.423 1.00 92.69 313 LEU A C 1
ATOM 2601 O O . LEU A 1 313 ? -11.943 -12.602 21.579 1.00 92.69 313 LEU A O 1
ATOM 2605 N N . ALA A 1 314 ? -12.410 -11.853 23.646 1.00 91.38 314 ALA A N 1
ATOM 2606 C CA . ALA A 1 314 ? -13.112 -13.060 24.074 1.00 91.38 314 ALA A CA 1
ATOM 2607 C C . ALA A 1 314 ? -14.403 -13.283 23.276 1.00 91.38 314 ALA A C 1
ATOM 2609 O O . ALA A 1 314 ? -14.722 -14.422 22.937 1.00 91.38 314 ALA A O 1
ATOM 2610 N N . ARG A 1 315 ? -15.117 -12.203 22.937 1.00 90.06 315 ARG A N 1
ATOM 2611 C CA . ARG A 1 315 ? -16.317 -12.251 22.095 1.00 90.06 315 ARG A CA 1
ATOM 2612 C C . ARG A 1 315 ? -15.978 -12.528 20.630 1.00 90.06 315 ARG A C 1
ATOM 2614 O O . ARG A 1 315 ? -16.654 -13.328 19.994 1.00 90.06 315 ARG A O 1
ATOM 2621 N N . ALA A 1 316 ? -14.944 -11.873 20.107 1.00 89.69 316 ALA A N 1
ATOM 2622 C CA . ALA A 1 316 ? -14.605 -11.898 18.688 1.00 89.69 316 ALA A CA 1
ATOM 2623 C C . ALA A 1 316 ? -13.865 -13.171 18.252 1.00 89.69 316 ALA A C 1
ATOM 2625 O O . ALA A 1 316 ? -14.149 -13.727 17.195 1.00 89.69 316 ALA A O 1
ATOM 2626 N N . CYS A 1 317 ? -12.914 -13.644 19.059 1.00 87.69 317 CYS A N 1
ATOM 2627 C CA . CYS A 1 317 ? -12.056 -14.780 18.721 1.00 87.69 317 CYS A CA 1
ATOM 2628 C C . CYS A 1 317 ? -11.766 -15.669 19.947 1.00 87.69 317 CYS A C 1
ATOM 2630 O O . CYS A 1 317 ? -10.611 -15.782 20.383 1.00 87.69 317 CYS A O 1
ATOM 2632 N N . PRO A 1 318 ? -12.791 -16.342 20.510 1.00 85.44 318 PRO A N 1
ATOM 2633 C CA . PRO A 1 318 ? -12.636 -17.180 21.704 1.00 85.44 318 PRO A CA 1
ATOM 2634 C C . PRO A 1 318 ? -11.638 -18.331 21.498 1.00 85.44 318 PRO A C 1
ATOM 2636 O O . PRO A 1 318 ? -10.877 -18.680 22.404 1.00 85.44 318 PRO A O 1
ATOM 2639 N N . GLU A 1 319 ? -11.571 -18.874 20.280 1.00 86.00 319 GLU A N 1
ATOM 2640 C CA . GLU A 1 319 ? -10.660 -19.965 19.908 1.00 86.00 319 GLU A CA 1
ATOM 2641 C C . GLU A 1 319 ? -9.178 -19.563 19.997 1.00 86.00 319 GLU A C 1
ATOM 2643 O O . GLU A 1 319 ? -8.314 -20.404 20.239 1.00 86.00 319 GLU A O 1
ATOM 2648 N N . LYS A 1 320 ? -8.874 -18.264 19.873 1.00 83.88 320 LYS A N 1
ATOM 2649 C CA . LYS A 1 320 ? -7.512 -17.713 19.949 1.00 83.88 320 LYS A CA 1
ATOM 2650 C C . LYS A 1 320 ? -7.163 -17.167 21.336 1.00 83.88 320 LYS A C 1
ATOM 2652 O O . LYS A 1 320 ? -6.169 -16.458 21.473 1.00 83.88 320 LYS A O 1
ATOM 2657 N N . SER A 1 321 ? -7.927 -17.535 22.369 1.00 83.81 321 SER A N 1
ATOM 2658 C CA . SER A 1 321 ? -7.758 -17.052 23.749 1.00 83.81 321 SER A CA 1
ATOM 2659 C C . SER A 1 321 ? -6.330 -17.088 24.266 1.00 83.81 321 SER A C 1
ATOM 2661 O O . SER A 1 321 ? -5.837 -16.089 24.785 1.00 83.81 321 SER A O 1
ATOM 2663 N N . ARG A 1 322 ? -5.621 -18.197 24.055 1.00 83.94 322 ARG A N 1
ATOM 2664 C CA . ARG A 1 322 ? -4.222 -18.337 24.481 1.00 83.94 322 ARG A CA 1
ATOM 2665 C C . ARG A 1 322 ? -3.287 -17.320 23.819 1.00 83.94 322 ARG A C 1
ATOM 2667 O O . ARG A 1 322 ? -2.403 -16.800 24.490 1.00 83.94 322 ARG A O 1
ATOM 2674 N N . LEU A 1 323 ? -3.492 -17.034 22.531 1.00 81.44 323 LEU A N 1
ATOM 2675 C CA . LEU A 1 323 ? -2.651 -16.115 21.759 1.00 81.44 323 LEU A CA 1
ATOM 2676 C C . LEU A 1 323 ? -2.817 -14.681 22.249 1.00 81.44 323 LEU A C 1
ATOM 2678 O O . LEU A 1 323 ? -1.835 -14.041 22.608 1.00 81.44 323 LEU A O 1
ATOM 2682 N N . TRP A 1 324 ? -4.053 -14.183 22.301 1.00 81.94 324 TRP A N 1
ATOM 2683 C CA . TRP A 1 324 ? -4.267 -12.796 22.703 1.00 81.94 324 TRP A CA 1
ATOM 2684 C C . TRP A 1 324 ? -4.079 -12.582 24.207 1.00 81.94 324 TRP A C 1
ATOM 2686 O O . TRP A 1 324 ? -3.671 -11.501 24.608 1.00 81.94 324 TRP A O 1
ATOM 2696 N N . THR A 1 325 ? -4.281 -13.603 25.048 1.00 81.44 325 THR A N 1
ATOM 2697 C CA . THR A 1 325 ? -3.970 -13.493 26.486 1.00 81.44 325 THR A CA 1
ATOM 2698 C C . THR A 1 325 ? -2.473 -13.290 26.702 1.00 81.44 325 THR A C 1
ATOM 2700 O O . THR A 1 325 ? -2.088 -12.472 27.525 1.00 81.44 325 THR A O 1
ATOM 2703 N N . HIS A 1 326 ? -1.623 -13.986 25.940 1.00 81.50 326 HIS A N 1
ATOM 2704 C CA . HIS A 1 326 ? -0.179 -13.769 26.005 1.00 81.50 326 HIS A CA 1
ATOM 2705 C C . HIS A 1 326 ? 0.197 -12.342 25.588 1.00 81.50 326 HIS A C 1
ATOM 2707 O O . HIS A 1 326 ? 0.946 -11.686 26.299 1.00 81.50 326 HIS A O 1
ATOM 2713 N N . LEU A 1 327 ? -0.390 -11.843 24.495 1.00 78.56 327 LEU A N 1
ATOM 2714 C CA . LEU A 1 327 ? -0.127 -10.493 23.984 1.00 78.56 327 LEU A CA 1
ATOM 2715 C C . LEU A 1 327 ? -0.599 -9.371 24.919 1.00 78.56 327 LEU A C 1
ATOM 2717 O O . LEU A 1 327 ? -0.019 -8.300 24.889 1.00 78.56 327 LEU A O 1
ATOM 2721 N N . LEU A 1 328 ? -1.623 -9.599 25.746 1.00 78.75 328 LEU A N 1
ATOM 2722 C CA . LEU A 1 328 ? -2.082 -8.619 26.742 1.00 78.75 328 LEU A CA 1
ATOM 2723 C C . LEU A 1 328 ? -1.219 -8.589 28.018 1.00 78.75 328 LEU A C 1
ATOM 2725 O O . LEU A 1 328 ? -1.374 -7.680 28.831 1.00 78.75 328 LEU A O 1
ATOM 2729 N N . HIS A 1 329 ? -0.390 -9.613 28.240 1.00 69.56 329 HIS A N 1
ATOM 2730 C CA . HIS A 1 329 ? 0.450 -9.762 29.434 1.00 69.56 329 HIS A CA 1
ATOM 2731 C C . HIS A 1 329 ? 1.941 -9.503 29.179 1.00 69.56 329 HIS A C 1
ATOM 2733 O O . HIS A 1 329 ? 2.715 -9.491 30.138 1.00 69.56 329 HIS A O 1
ATOM 2739 N N . CYS A 1 330 ? 2.331 -9.330 27.916 1.00 54.12 330 CYS A N 1
ATOM 2740 C CA . CYS A 1 330 ? 3.620 -8.776 27.510 1.00 54.12 330 CYS A CA 1
ATOM 2741 C C . CYS A 1 330 ? 3.509 -7.256 27.400 1.00 54.12 330 CYS A C 1
ATOM 2743 O O . CYS A 1 330 ? 4.541 -6.605 27.670 1.00 54.12 330 CYS A O 1
#

Organism: Aegilops tauschii subsp. strangulata (NCBI:txid200361)

Nearest PDB structures (foldseek):
  6j7f-assembly1_A  TM=7.825E-01  e=2.940E-08  Homo sapiens
  6j6x-assembly1_A  TM=7.772E-01  e=1.354E-07  Homo sapiens
  3ja6-assembly1_I  TM=1.698E-01  e=8.364E+00  Escherichia coli
  7a0g-assembly1_JJJ  TM=1.280E-01  e=8.364E+00  Serratia marcescens

Secondary structure (DSSP, 8-state):
-HHHHHHHHHHHHHHHHHHHS----THHHHHHHHHHTS-S-HHHHHHHHHHHHHHHHHHHHHHS--HHHHHHHHHHHHHHHHH-TT-HHHHHHHHHHHHHHHHH-S-HHHHHHHHHHHHHHHHHHSTT-HHHHHHHHHTGGG--HHHHHHHHHHHHHHHHH-TT-HHHHHHHHHHHHHHHHHHHTSTTHHHHHHHHHHHHHHHHHHHHHHHHHSTT-HHHHHHHHHHHHHHHHHHHHHHHH---SS-HHHHHHHHHHHHHHHHHTSPPPTTSHHHHHHHHHHHHHHHHHTS-HHHHHHHHHHHTTT--HHHHHHHH-GGGHHHHHHHHH-

Sequence (330 aa):
PNSQFLFFEFSWYFFELNVHIGGWSTQVLQILFPISSLYNASYFHTRLIVTVIVLCRKMVLSTNFNLSHLKDELRLCALILSYSPKNESTWSHRRWVIKNLAQHLQDMPELIDKESLLVKDMAEKSKMNYRAWRHRCWLIPYMKTKQVLDELNKSKKWAELHVADNCSFHYRRSLLLALLDGAANREDSLICQSEAYLMWKEELRWNETLIRRYQGRESLWNHRRFLSQWWVQHLLSCEETSLSNESLADLFLSQEIHLLSDCLGAPGDEFGETRVQVELAALYILWISEQDAAVKGKVEERLKSVGSLKEVLARACPEKSRLWTHLLHC

Mean predicted aligned error: 10.47 Å

Solvent-accessible surface area (backbone atoms only — not comparable to full-atom values): 18491 Å² total; per-residue (Å²): 115,72,67,60,52,51,51,51,51,55,53,49,54,50,49,57,54,42,70,74,54,75,76,78,66,72,65,65,56,60,66,53,54,70,64,68,76,74,62,102,44,69,70,62,52,52,54,50,51,54,39,52,51,52,52,52,50,51,55,53,46,71,76,58,75,50,76,70,57,47,57,51,48,51,52,53,39,52,57,52,32,75,80,40,66,80,45,61,56,50,54,52,46,44,51,51,45,50,55,55,46,60,77,76,48,89,69,47,65,66,52,50,54,54,50,52,51,52,32,51,57,46,41,73,78,32,80,87,40,55,63,39,42,50,51,55,50,67,47,51,89,69,50,52,70,69,53,42,53,50,48,54,59,66,46,44,66,54,41,72,76,37,54,75,44,49,57,57,52,50,39,50,52,53,41,54,51,50,39,46,58,57,13,74,75,42,94,66,27,70,63,41,41,52,52,37,52,50,51,50,54,50,49,52,55,49,50,49,56,45,48,74,72,47,54,44,43,62,40,47,54,57,46,47,50,57,55,47,56,55,49,47,53,51,36,51,57,49,52,79,75,45,94,66,91,71,57,63,45,57,55,51,53,50,51,53,50,48,54,37,51,53,42,67,68,49,75,85,52,98,83,46,34,42,56,45,27,22,30,53,41,42,55,44,54,55,54,56,31,73,72,40,75,69,46,26,54,57,46,58,62,61,33,58,84,82,37,53,71,66,56,47,37,50,71,39,38,54,92,48,45,73,60,56,53,51,65,75,75,108

Foldseek 3Di:
DVLVVVVVVVVVVVVVVCVPPPDDDPPVVVVLVVVVPPDPCSVVSLLVVVLVVLVVVVVVCVVVPDLVVLVVLLVVLLVSCVVVVQRLSSLVSNVVSLVVCVVPDPPPPVVLVVLLVSLVVSCVVDPQNLSSLVSNLVCLVVDDLVVLVVCLVVLLVVCLVVVLRLSSLVSNLSSLVSLQVNLVPDPVNPVSNVVSVVSLVVVLVSLLVSCVVQFLRLSSLVSNLSSLLVVLVVQVVVVVVDPDPDRPSLVVLLVLLVSLVCLVPDDQDPVCSSLSRNQSSLVSLLSQLPSDVVSVVSNQVSCVVVHGSLVSNCSRPVVCNVVVVVSVVD